Protein AF-A0A1J4J5W5-F1 (afdb_monomer)

Foldseek 3Di:
DPPLVVQLVVQLVVCVVVQVVLQLVLCLLLCLPVVLVVVVVVVVVVVLVVVVPDPDDPVRVVVVVVVVVVVVVVVCVVCVVVVCVSSPDDRPQDDPPALSHRDGSSVVSSVVSVVVVVVVVVVCLLVVLVVPPDPVSVVVSVVVVVVVVVCCVVCPPSNVVVVVCCVVRPVSSVCRPPVNVCVVVVVVVVPPPDPDDDDDDDDDDDDDDDDDDDDDDDDDDDDDDDDD

Solvent-accessible surface area (backbone atoms only — not comparable to full-atom values): 13786 Å² total; per-residue (Å²): 130,76,74,59,61,65,51,29,52,50,48,34,64,66,43,59,87,39,49,68,59,53,50,43,53,45,34,38,50,34,43,73,45,54,68,61,25,49,52,52,49,52,51,52,49,50,51,49,56,55,51,67,77,43,94,61,52,72,69,51,52,53,49,49,55,54,49,49,53,53,48,49,53,52,49,41,73,75,40,47,73,58,53,51,56,75,59,64,66,89,78,73,92,62,59,92,83,46,77,47,39,83,72,54,66,67,59,49,23,52,49,51,42,50,54,49,53,50,51,51,48,53,52,44,51,58,54,48,31,71,69,46,87,45,71,67,36,46,50,53,50,49,51,50,53,47,50,50,47,52,49,40,66,74,61,29,64,62,52,50,54,50,51,52,49,37,63,67,57,46,50,56,29,50,59,34,30,68,72,49,39,49,57,66,55,49,64,69,64,74,74,75,83,84,84,86,88,80,88,84,90,82,82,90,83,85,87,86,82,86,88,85,86,84,88,82,89,83,74,92,81,90,82,88,78,90,82,137

Organism: NCBI:txid1144522

Secondary structure (DSSP, 8-state):
--THHHHHHHHHHHHGGGHHHHHHHHHHHTTSSHHHHHHHHHHHHHHHHHHHHS---HHHHHHHHHHHHHHHHHHHHH-HHHHHHHH--PPPP--TTSTTPPPPHHHHHHHHHHHHHHHHHHHHHHHHHHHS--HHHHHHHHHHHHHHHHHHHHH-HHHHHHHHHIIIIIHHHHHTSHHHHHHHHHHHHTTSSSS--S------------------------------

pLDDT: mean 77.98, std 15.1, range [36.66, 92.31]

Sequence (228 aa):
MSFTKPIVNAIYRALLPHDATVKQVQALFLWNRPLYSCIFFAFVEGLFVLAYFLPFSWSCNLCLIVGSFILSYCLYGAFPMVFDKLLAFEIKEVPPTASNRIRSTPEISAFLTTAISFWTKFVENIFNTATDATLYNAIFSMLSLLAFFIVTFFIGDFWLIWIIFHSIFVVPSILVLPGVQHWLTEQDSGKSETHNEADGDEKSSDGQELPPTESESMMTDSVLEKND

InterPro domains:
  IPR057282 RETREG1-3/ARL6IP-like, N-terminal reticulon-homology domain [PF24456] (17-177)

Mean predicted aligned error: 13.05 Å

Structure (mmCIF, N/CA/C/O backbone):
data_AF-A0A1J4J5W5-F1
#
_entry.id   AF-A0A1J4J5W5-F1
#
loop_
_atom_site.group_PDB
_atom_site.id
_atom_site.type_symbol
_atom_site.label_atom_id
_atom_site.label_alt_id
_atom_site.label_comp_id
_atom_site.label_asym_id
_atom_site.label_entity_id
_atom_site.label_seq_id
_atom_site.pdbx_PDB_ins_code
_atom_site.Cartn_x
_atom_site.Cartn_y
_atom_site.Cartn_z
_atom_site.occupancy
_atom_site.B_iso_or_equiv
_atom_site.auth_seq_id
_atom_site.auth_comp_id
_atom_site.auth_asym_id
_atom_site.auth_atom_id
_atom_site.pdbx_PDB_model_num
ATOM 1 N N . MET A 1 1 ? 9.044 28.719 -2.424 1.00 48.00 1 MET A 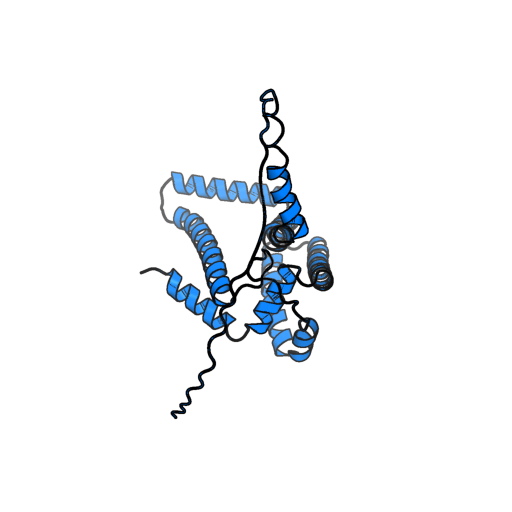N 1
ATOM 2 C CA . MET A 1 1 ? 7.807 28.366 -1.685 1.00 48.00 1 MET A CA 1
ATOM 3 C C . MET A 1 1 ? 7.777 26.858 -1.491 1.00 48.00 1 MET A C 1
ATOM 5 O O . MET A 1 1 ? 8.074 26.148 -2.440 1.00 48.00 1 MET A O 1
ATOM 9 N N . SER A 1 2 ? 7.482 26.360 -0.287 1.00 59.53 2 SER A N 1
ATOM 10 C CA . SER A 1 2 ? 7.394 24.912 -0.035 1.00 59.53 2 SER A CA 1
ATOM 11 C C . SER A 1 2 ? 6.183 24.327 -0.777 1.00 59.53 2 SER A C 1
ATOM 13 O O . SER A 1 2 ? 5.042 24.590 -0.399 1.00 59.53 2 SER A O 1
ATOM 15 N N . PHE A 1 3 ? 6.439 23.533 -1.825 1.00 70.31 3 PHE A N 1
ATOM 16 C CA . PHE A 1 3 ? 5.435 22.763 -2.580 1.00 70.31 3 PHE A CA 1
ATOM 17 C C . PHE A 1 3 ? 4.652 21.765 -1.709 1.00 70.31 3 PHE A C 1
ATOM 19 O O . PHE A 1 3 ? 3.621 21.246 -2.121 1.00 70.31 3 PHE A O 1
ATOM 26 N N . THR A 1 4 ? 5.099 21.522 -0.478 1.00 76.69 4 THR A N 1
ATOM 27 C CA . THR A 1 4 ? 4.513 20.544 0.437 1.00 76.69 4 THR A CA 1
ATOM 28 C C . THR A 1 4 ? 3.150 20.992 0.970 1.00 76.69 4 THR A C 1
ATOM 30 O O . THR A 1 4 ? 2.213 20.204 0.977 1.00 76.69 4 THR A O 1
ATOM 33 N N . LYS A 1 5 ? 2.987 22.267 1.358 1.00 83.12 5 LYS A N 1
ATOM 34 C CA . LYS A 1 5 ? 1.720 22.783 1.919 1.00 83.12 5 LYS A CA 1
ATOM 35 C C . LYS A 1 5 ? 0.492 22.597 1.006 1.00 83.12 5 LYS A C 1
ATOM 37 O O . LYS A 1 5 ? -0.529 22.130 1.510 1.00 83.12 5 LYS A O 1
ATOM 42 N N . PRO A 1 6 ? 0.532 22.939 -0.299 1.00 87.31 6 PRO A N 1
ATOM 43 C CA . PRO A 1 6 ? -0.624 22.733 -1.171 1.00 87.31 6 PRO A CA 1
ATOM 44 C C . PRO A 1 6 ? -0.958 21.249 -1.367 1.00 87.31 6 PRO A C 1
ATOM 46 O O . PRO A 1 6 ? -2.137 20.911 -1.409 1.00 87.31 6 PRO A O 1
ATOM 49 N N . ILE A 1 7 ? 0.046 20.365 -1.410 1.00 85.06 7 ILE A N 1
ATOM 50 C CA . ILE A 1 7 ? -0.156 18.913 -1.540 1.00 85.06 7 ILE A CA 1
ATOM 51 C C . ILE A 1 7 ? -0.822 18.342 -0.282 1.00 85.06 7 ILE A C 1
ATOM 53 O O . ILE A 1 7 ? -1.834 17.654 -0.401 1.00 85.06 7 ILE A O 1
ATOM 57 N N . VAL A 1 8 ? -0.325 18.693 0.915 1.00 86.94 8 VAL A N 1
ATOM 58 C CA . VAL A 1 8 ? -0.947 18.281 2.189 1.00 86.94 8 VAL A CA 1
ATOM 59 C C . VAL A 1 8 ? -2.409 18.716 2.224 1.00 86.94 8 VAL A C 1
ATOM 61 O O . VAL A 1 8 ? -3.288 17.904 2.500 1.00 86.94 8 VAL A O 1
ATOM 64 N N . ASN A 1 9 ? -2.689 19.980 1.892 1.00 88.25 9 ASN A N 1
ATOM 65 C CA . ASN A 1 9 ? -4.053 20.504 1.899 1.00 88.25 9 ASN A CA 1
ATOM 66 C C . ASN A 1 9 ? -4.958 19.818 0.867 1.00 88.25 9 ASN A C 1
ATOM 68 O O . ASN A 1 9 ? -6.141 19.626 1.142 1.00 88.25 9 ASN A O 1
ATOM 72 N N . ALA A 1 10 ? -4.433 19.450 -0.304 1.00 89.75 10 ALA A N 1
ATOM 73 C CA . ALA A 1 10 ? -5.192 18.724 -1.318 1.00 89.75 10 ALA A CA 1
ATOM 74 C C . ALA A 1 10 ? -5.558 17.311 -0.840 1.00 89.75 10 ALA A C 1
ATOM 76 O O . ALA A 1 10 ? -6.725 16.931 -0.906 1.00 89.75 10 ALA A O 1
ATOM 77 N N . ILE A 1 11 ? -4.591 16.571 -0.287 1.00 88.31 11 ILE A N 1
ATOM 78 C CA . ILE A 1 11 ? -4.816 15.226 0.263 1.00 88.31 11 ILE A CA 1
ATOM 79 C C . ILE A 1 11 ? -5.786 15.294 1.441 1.00 88.31 11 ILE A C 1
ATOM 81 O O . ILE A 1 11 ? -6.752 14.542 1.488 1.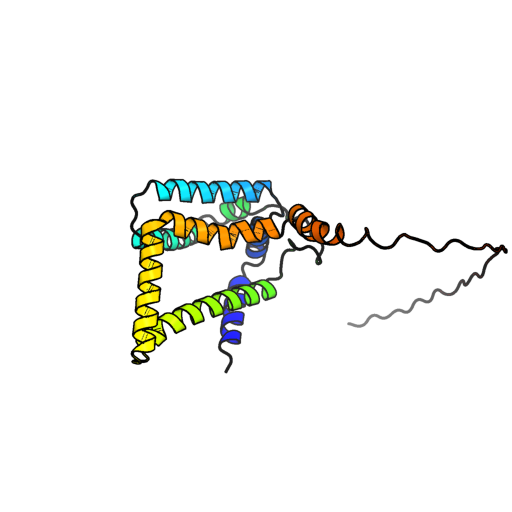00 88.31 11 ILE A O 1
ATOM 85 N N . TYR A 1 12 ? -5.582 16.235 2.363 1.00 91.50 12 TYR A N 1
ATOM 86 C CA . TYR A 1 12 ? -6.479 16.442 3.495 1.00 91.50 12 TYR A CA 1
ATOM 87 C C . TYR A 1 12 ? -7.922 16.703 3.042 1.00 91.50 12 TYR A C 1
ATOM 89 O O . TYR A 1 12 ? -8.843 16.045 3.519 1.00 91.50 12 TYR A O 1
ATOM 97 N N . ARG A 1 13 ? -8.129 17.610 2.077 1.00 92.31 13 ARG A N 1
ATOM 98 C CA . ARG A 1 13 ? -9.463 17.900 1.522 1.00 92.31 13 ARG A CA 1
ATOM 99 C C . ARG A 1 13 ? -10.090 16.700 0.817 1.00 92.31 13 ARG A C 1
ATOM 101 O O . ARG A 1 13 ? -11.307 16.579 0.851 1.00 92.31 13 ARG A O 1
ATOM 108 N N . ALA A 1 14 ? -9.286 15.840 0.196 1.00 88.75 14 ALA A N 1
ATOM 109 C CA . ALA A 1 14 ? -9.769 14.615 -0.433 1.00 88.75 14 ALA A CA 1
ATOM 110 C C . ALA A 1 14 ? -10.152 13.538 0.597 1.00 88.75 14 ALA A C 1
ATOM 112 O O . ALA A 1 14 ? -11.100 12.796 0.372 1.00 88.75 14 ALA A O 1
ATOM 113 N N . LEU A 1 15 ? -9.448 13.461 1.731 1.00 88.06 15 LEU A N 1
ATOM 114 C CA . LEU A 1 15 ? -9.714 12.475 2.784 1.00 88.06 15 LEU A CA 1
ATOM 115 C C . LEU A 1 15 ? -10.851 12.886 3.726 1.00 88.06 15 LEU A C 1
ATOM 117 O O . LEU A 1 15 ? -11.553 12.017 4.232 1.00 88.06 15 LEU A O 1
ATOM 121 N N . LEU A 1 16 ? -11.046 14.187 3.961 1.00 91.94 16 LEU A N 1
ATOM 122 C CA . LEU A 1 16 ? -12.016 14.708 4.930 1.00 91.94 16 LEU A CA 1
ATOM 123 C C . LEU A 1 16 ? -13.458 14.184 4.730 1.00 91.94 16 LEU A C 1
ATOM 125 O O . LEU A 1 16 ? -14.067 13.791 5.724 1.00 91.94 16 LEU A O 1
ATOM 129 N N . PRO A 1 17 ? -14.011 14.101 3.501 1.00 90.12 17 PRO A N 1
ATOM 130 C CA . PRO A 1 17 ? -15.348 13.542 3.271 1.00 90.12 17 PRO A CA 1
ATOM 131 C C . PRO A 1 17 ? -15.454 12.043 3.588 1.00 90.12 17 PRO A C 1
ATOM 133 O O . PRO A 1 17 ? -16.556 11.517 3.707 1.00 90.12 17 PRO A O 1
ATOM 136 N N . HIS A 1 18 ? -14.317 11.356 3.715 1.00 87.56 18 HIS A N 1
ATOM 137 C CA . HIS A 1 18 ? -14.210 9.908 3.868 1.00 87.56 18 HIS A CA 1
ATOM 138 C C . HIS A 1 18 ? -13.565 9.504 5.204 1.00 87.56 18 HIS A C 1
ATOM 140 O O . HIS A 1 18 ? -13.054 8.393 5.323 1.00 87.56 18 HIS A O 1
ATOM 146 N N . ASP A 1 19 ? -13.591 10.370 6.226 1.00 88.19 19 ASP A N 1
ATOM 147 C CA . ASP A 1 19 ? -12.933 10.140 7.525 1.00 88.19 19 ASP A CA 1
ATOM 148 C C . ASP A 1 19 ? -13.324 8.797 8.173 1.00 88.19 19 ASP A C 1
ATOM 150 O O . ASP A 1 19 ? -12.465 8.069 8.674 1.00 88.19 19 ASP A O 1
ATOM 154 N N . ALA A 1 20 ? -14.602 8.413 8.097 1.00 87.38 20 ALA A N 1
ATOM 155 C CA . ALA A 1 20 ? -15.081 7.127 8.607 1.00 87.38 20 ALA A CA 1
ATOM 156 C C . ALA A 1 20 ? -14.429 5.934 7.883 1.00 87.38 20 ALA A C 1
ATOM 158 O O . ALA A 1 20 ? -13.899 5.028 8.530 1.00 87.38 20 ALA A O 1
ATOM 159 N N . THR A 1 21 ? -14.397 5.963 6.549 1.00 85.38 21 THR A N 1
ATOM 160 C CA . THR A 1 21 ? -13.746 4.936 5.724 1.00 85.38 21 THR A CA 1
ATOM 161 C C . THR A 1 21 ? -12.245 4.897 5.987 1.00 85.38 21 THR A C 1
ATOM 163 O O . THR A 1 21 ? -11.668 3.826 6.140 1.00 85.38 21 THR A O 1
ATOM 166 N N . VAL A 1 22 ? -11.600 6.058 6.117 1.00 88.69 22 VAL A N 1
ATOM 167 C CA . VAL A 1 22 ? -10.171 6.166 6.438 1.00 88.69 22 VAL A CA 1
ATOM 168 C C . VAL A 1 22 ? -9.866 5.525 7.794 1.00 88.69 22 VAL A C 1
ATOM 170 O O . VAL A 1 22 ? -8.874 4.808 7.927 1.00 88.69 22 VAL A O 1
ATOM 173 N N . LYS A 1 23 ? -10.718 5.724 8.804 1.00 90.56 23 LYS A N 1
ATOM 174 C CA . LYS A 1 23 ? -10.589 5.063 10.112 1.00 90.56 23 LYS A CA 1
ATOM 175 C C . LYS A 1 23 ? -10.764 3.548 10.018 1.00 90.56 23 LYS A C 1
ATOM 177 O O . LYS A 1 23 ? -9.987 2.821 10.631 1.00 90.56 23 LYS A O 1
ATOM 182 N N . GLN A 1 24 ? -11.727 3.066 9.235 1.00 89.12 24 GLN A N 1
ATOM 183 C CA . GLN A 1 24 ? -11.933 1.630 9.012 1.00 89.12 24 GLN A CA 1
ATOM 184 C C . GLN A 1 24 ? -10.745 0.993 8.283 1.00 89.12 24 GLN A C 1
ATOM 186 O O . GLN A 1 24 ? -10.217 -0.021 8.729 1.00 89.12 24 GLN A O 1
ATOM 191 N N . VAL A 1 25 ? -10.258 1.618 7.211 1.00 88.38 25 VAL A N 1
ATOM 192 C CA . VAL A 1 25 ? -9.087 1.139 6.464 1.00 88.38 25 VAL A CA 1
ATOM 193 C C . VAL A 1 25 ? -7.853 1.098 7.365 1.00 88.38 25 VAL A C 1
ATOM 195 O O . VAL A 1 25 ? -7.158 0.085 7.406 1.00 88.38 25 VAL A O 1
ATOM 198 N N . GLN A 1 26 ? -7.610 2.144 8.160 1.00 91.38 26 GLN A N 1
ATOM 199 C CA . GLN A 1 26 ? -6.550 2.110 9.168 1.00 91.38 26 GLN A CA 1
ATOM 200 C C . GLN A 1 26 ? -6.740 0.967 10.162 1.00 91.38 26 GLN A C 1
ATOM 202 O O . GLN A 1 26 ? -5.779 0.279 10.471 1.00 91.38 26 GLN A O 1
ATOM 207 N N . ALA A 1 27 ? -7.955 0.745 10.659 1.00 90.31 27 ALA A N 1
ATOM 208 C CA . ALA A 1 27 ? -8.225 -0.316 11.621 1.00 90.31 27 ALA A CA 1
ATOM 209 C C . ALA A 1 27 ? -7.977 -1.726 11.045 1.00 90.31 27 ALA A C 1
ATOM 211 O O . ALA A 1 27 ? -7.566 -2.606 11.803 1.00 90.31 27 ALA A O 1
ATOM 212 N N . LEU A 1 28 ? -8.177 -1.926 9.734 1.00 89.69 28 LEU A N 1
ATOM 213 C CA . LEU A 1 28 ? -7.792 -3.153 9.022 1.00 89.69 28 LEU A CA 1
ATOM 214 C C . LEU A 1 28 ? -6.269 -3.307 8.967 1.00 89.69 28 LEU A C 1
ATOM 216 O O . LEU A 1 28 ? -5.735 -4.334 9.372 1.00 89.69 28 LEU A O 1
ATOM 220 N N . PHE A 1 29 ? -5.547 -2.276 8.523 1.00 89.69 29 PHE A N 1
ATOM 221 C CA . PHE A 1 29 ? -4.086 -2.353 8.431 1.00 89.69 29 PHE A CA 1
ATOM 222 C C . PHE A 1 29 ? -3.404 -2.406 9.803 1.00 89.69 29 PHE A C 1
ATOM 224 O O . PHE A 1 29 ? -2.357 -3.021 9.937 1.00 89.69 29 PHE A O 1
ATOM 231 N N . LEU A 1 30 ? -3.975 -1.798 10.839 1.00 91.00 30 LEU A N 1
ATOM 232 C CA . LEU A 1 30 ? -3.428 -1.794 12.201 1.00 91.00 30 LEU A CA 1
ATOM 233 C C . LEU A 1 30 ? -3.880 -3.002 13.033 1.00 91.00 30 LEU A C 1
ATOM 235 O O . LEU A 1 30 ? -3.617 -3.049 14.233 1.00 91.00 30 LEU A O 1
ATOM 239 N N . TRP A 1 31 ? -4.560 -3.975 12.415 1.00 89.19 31 TRP A N 1
ATOM 240 C CA . TRP A 1 31 ? -4.976 -5.221 13.059 1.00 89.19 31 TRP A CA 1
ATOM 241 C C . TRP A 1 31 ? -5.896 -5.049 14.281 1.00 89.19 31 TRP A C 1
ATOM 243 O O . TRP A 1 31 ? -5.985 -5.936 15.131 1.00 89.19 31 TRP A O 1
ATOM 253 N N . ASN A 1 32 ? -6.662 -3.954 14.367 1.00 88.38 32 ASN A N 1
ATOM 254 C CA . ASN A 1 32 ? -7.589 -3.722 15.490 1.00 88.38 32 ASN A CA 1
ATOM 255 C C . ASN A 1 32 ? -8.689 -4.793 15.574 1.00 88.38 32 ASN A C 1
ATOM 257 O O . ASN A 1 32 ? -9.228 -5.077 16.648 1.00 88.38 32 ASN A O 1
ATOM 261 N N . ARG A 1 33 ? -9.015 -5.412 14.436 1.00 87.56 33 ARG A N 1
ATOM 262 C CA . ARG A 1 33 ? -9.838 -6.618 14.352 1.00 87.56 33 ARG A CA 1
ATOM 263 C C . ARG A 1 33 ? -9.077 -7.670 13.533 1.00 87.56 33 ARG A C 1
ATOM 265 O O . ARG A 1 33 ? -9.182 -7.669 12.303 1.00 87.56 33 ARG A O 1
ATOM 272 N N . PRO A 1 34 ? -8.322 -8.576 14.182 1.00 86.12 34 PRO A N 1
ATOM 273 C CA . PRO A 1 34 ? -7.399 -9.465 13.481 1.00 86.12 34 PRO A CA 1
ATOM 274 C C . PRO A 1 34 ? -8.111 -10.396 12.499 1.00 86.12 34 PRO A C 1
ATOM 276 O O . PRO A 1 34 ? -7.596 -10.632 11.419 1.00 86.12 34 PRO A O 1
ATOM 279 N N . LEU A 1 35 ? -9.333 -10.846 12.809 1.00 88.19 35 LEU A N 1
ATOM 280 C CA . LEU A 1 35 ? -10.108 -11.701 11.906 1.00 88.19 35 LEU A CA 1
ATOM 281 C C . LEU A 1 35 ? -10.431 -11.013 10.568 1.00 88.19 35 LEU A C 1
ATOM 283 O O . LEU A 1 35 ? -10.194 -11.592 9.514 1.00 88.19 35 LEU A O 1
ATOM 287 N N . TYR A 1 36 ? -10.938 -9.777 10.601 1.00 88.50 36 TYR A N 1
ATOM 288 C CA . TYR A 1 36 ? -11.259 -9.024 9.381 1.00 88.50 36 TYR A CA 1
ATOM 289 C C . TYR A 1 36 ? -9.997 -8.669 8.595 1.00 88.50 36 TYR A C 1
ATOM 291 O O . TYR A 1 36 ? -9.990 -8.752 7.372 1.00 88.50 36 TYR A O 1
ATOM 299 N N . SER A 1 37 ? -8.919 -8.344 9.309 1.00 89.19 37 SER A N 1
ATOM 300 C CA . SER A 1 37 ? -7.608 -8.071 8.714 1.00 89.19 37 SER A CA 1
ATOM 301 C C . SER A 1 37 ? -7.070 -9.322 8.008 1.00 89.19 37 SER A C 1
ATOM 303 O O . SER A 1 37 ? -6.701 -9.248 6.842 1.00 89.19 37 SER A O 1
ATOM 305 N N . CYS A 1 38 ? -7.136 -10.496 8.652 1.00 89.75 38 CYS A N 1
ATOM 306 C CA . CYS A 1 38 ? -6.795 -11.786 8.049 1.00 89.75 38 CYS A CA 1
ATOM 307 C C . CYS A 1 38 ? -7.624 -12.082 6.799 1.00 89.75 38 CYS A C 1
ATOM 309 O O . CYS A 1 38 ? -7.057 -12.484 5.792 1.00 89.75 38 CYS A O 1
ATOM 311 N N . ILE A 1 39 ? -8.949 -11.899 6.847 1.00 89.62 39 ILE A N 1
ATOM 312 C CA . ILE A 1 39 ? -9.826 -12.145 5.690 1.00 89.62 39 ILE A CA 1
ATOM 313 C C . ILE A 1 39 ? -9.455 -11.210 4.534 1.00 89.62 39 ILE A C 1
ATOM 315 O O . ILE A 1 39 ? -9.343 -11.658 3.395 1.00 89.62 39 ILE A O 1
ATOM 319 N N . PHE A 1 40 ? -9.226 -9.929 4.827 1.00 88.88 40 PHE A N 1
ATOM 320 C CA . PHE A 1 40 ? -8.805 -8.945 3.837 1.00 88.88 40 PHE A CA 1
ATOM 321 C C . PHE A 1 40 ? -7.457 -9.316 3.205 1.00 88.88 40 PHE A C 1
ATOM 323 O O . PHE A 1 40 ? -7.357 -9.379 1.982 1.00 88.88 40 PHE A O 1
ATOM 330 N N . PHE A 1 41 ? -6.442 -9.633 4.012 1.00 89.38 41 PHE A N 1
ATOM 331 C CA . PHE A 1 41 ? -5.140 -10.054 3.496 1.00 89.38 41 PHE A CA 1
ATOM 332 C C . PHE A 1 41 ? -5.223 -11.378 2.736 1.00 89.38 41 PHE A C 1
ATOM 334 O O . PHE A 1 41 ? -4.642 -11.477 1.668 1.00 89.38 41 PHE A O 1
ATOM 341 N N . ALA A 1 42 ? -6.002 -12.358 3.198 1.00 91.19 42 ALA A N 1
ATOM 342 C CA . ALA A 1 42 ? -6.209 -13.613 2.474 1.00 91.19 42 ALA A CA 1
ATOM 343 C C . ALA A 1 42 ? -6.868 -13.389 1.105 1.00 91.19 42 ALA A C 1
ATOM 345 O O . ALA A 1 42 ? -6.505 -14.043 0.130 1.00 91.19 42 ALA A O 1
ATOM 346 N N . PHE A 1 43 ? -7.809 -12.445 1.012 1.00 90.38 43 PHE A N 1
ATOM 347 C CA . PHE A 1 43 ? -8.390 -12.041 -0.264 1.00 90.38 43 PHE A CA 1
ATOM 348 C C . PHE A 1 43 ? -7.339 -11.405 -1.185 1.00 90.38 43 PHE A C 1
ATOM 350 O O . PHE A 1 43 ? -7.235 -11.798 -2.345 1.00 90.38 43 PHE A O 1
ATOM 357 N N . VAL A 1 44 ? -6.528 -10.473 -0.671 1.00 89.50 44 VAL A N 1
ATOM 358 C CA . VAL A 1 44 ? -5.453 -9.830 -1.443 1.00 89.50 44 VAL A CA 1
ATOM 359 C C . VAL A 1 44 ? -4.383 -10.839 -1.881 1.00 89.50 44 VAL A C 1
ATOM 361 O O . VAL A 1 44 ? -3.993 -10.837 -3.046 1.00 89.50 44 VAL A O 1
ATOM 364 N N . GLU A 1 45 ? -3.971 -11.761 -1.010 1.00 91.12 45 GLU A N 1
ATOM 365 C CA . GLU A 1 45 ? -3.075 -12.867 -1.367 1.00 91.12 45 GLU A CA 1
ATOM 366 C C . GLU A 1 45 ? -3.697 -13.769 -2.434 1.00 91.12 45 GLU A C 1
ATOM 368 O O . GLU A 1 45 ? -3.019 -14.164 -3.376 1.00 91.12 45 GLU A O 1
ATOM 373 N N . GLY A 1 46 ? -5.001 -14.047 -2.354 1.00 91.00 46 GLY A N 1
ATOM 374 C CA . GLY A 1 46 ? -5.723 -14.771 -3.400 1.00 91.00 46 GLY A CA 1
ATOM 375 C C . GLY A 1 46 ? -5.633 -14.079 -4.765 1.00 91.00 46 GLY A C 1
ATOM 376 O O . GLY A 1 46 ? -5.458 -14.751 -5.783 1.00 91.00 46 GLY A O 1
ATOM 377 N N . LEU A 1 47 ? -5.681 -12.742 -4.796 1.00 87.25 47 LEU A N 1
ATOM 378 C CA . LEU A 1 47 ? -5.463 -11.966 -6.020 1.00 87.25 47 LEU A CA 1
ATOM 379 C C . LEU A 1 47 ? -4.016 -12.066 -6.515 1.00 87.25 47 LEU A C 1
ATOM 381 O O . LEU A 1 47 ? -3.812 -12.195 -7.721 1.00 87.25 47 LEU A O 1
ATOM 385 N N . PHE A 1 48 ? -3.024 -12.058 -5.620 1.00 87.31 48 PHE A N 1
ATOM 386 C CA . PHE A 1 48 ? -1.629 -12.300 -5.998 1.00 87.31 48 PHE A CA 1
ATOM 387 C C . PHE A 1 48 ? -1.432 -13.706 -6.564 1.00 87.31 48 PHE A C 1
ATOM 389 O O . PHE A 1 48 ? -0.834 -13.850 -7.624 1.00 87.31 48 PHE A O 1
ATOM 396 N N . VAL A 1 49 ? -1.986 -14.739 -5.931 1.00 89.31 49 VAL A N 1
ATOM 397 C CA . VAL A 1 49 ? -1.929 -16.116 -6.440 1.00 89.31 49 VAL A CA 1
ATOM 398 C C . VAL A 1 49 ? -2.559 -16.204 -7.830 1.00 89.31 49 VAL A C 1
ATOM 400 O O . VAL A 1 49 ? -1.976 -16.801 -8.731 1.00 89.31 49 VAL A O 1
ATOM 403 N N . LEU A 1 50 ? -3.714 -15.569 -8.045 1.00 86.25 50 LEU A N 1
ATOM 404 C CA . LEU A 1 50 ? -4.339 -15.515 -9.365 1.00 86.25 50 LEU A CA 1
ATOM 405 C C . LEU A 1 50 ? -3.448 -14.791 -10.387 1.00 86.25 50 LEU A C 1
ATOM 407 O O . LEU A 1 50 ? -3.266 -15.287 -11.497 1.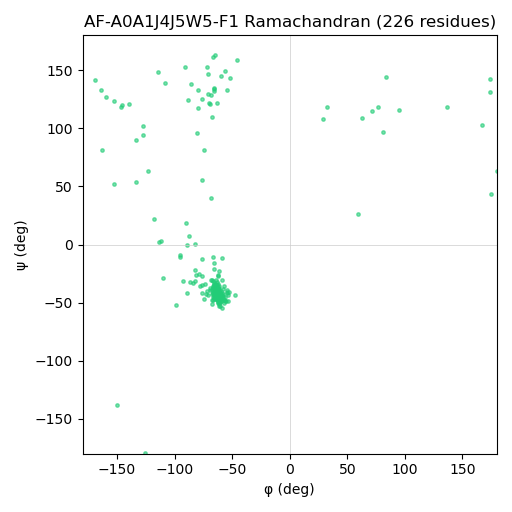00 86.25 50 LEU A O 1
ATOM 411 N N . ALA A 1 51 ? -2.872 -13.647 -10.011 1.00 85.12 51 ALA A N 1
ATOM 412 C CA . ALA A 1 51 ? -1.966 -12.879 -10.860 1.00 85.12 51 ALA A CA 1
ATOM 413 C C . ALA A 1 51 ? -0.678 -13.647 -11.194 1.00 85.12 51 ALA A C 1
ATOM 415 O O . ALA A 1 51 ? -0.189 -13.532 -12.312 1.00 85.12 51 ALA A O 1
ATOM 416 N N . TYR A 1 52 ? -0.161 -14.467 -10.275 1.00 86.19 52 TYR A N 1
ATOM 417 C CA . TYR A 1 52 ? 1.023 -15.302 -10.488 1.00 86.19 52 TYR A CA 1
ATOM 418 C C . TYR A 1 52 ? 0.835 -16.315 -11.620 1.00 86.19 52 TYR A C 1
ATOM 420 O O . TYR A 1 52 ? 1.740 -16.534 -12.422 1.00 86.19 52 TYR A O 1
ATOM 428 N N . PHE A 1 53 ? -0.347 -16.931 -11.702 1.00 87.56 53 PHE A N 1
ATOM 429 C CA . PHE A 1 53 ? -0.656 -17.899 -12.757 1.00 87.56 53 PHE A CA 1
ATOM 430 C C . PHE A 1 53 ? -0.951 -17.250 -14.111 1.00 87.56 53 PHE A C 1
ATOM 432 O O . PHE A 1 53 ? -0.999 -17.943 -15.129 1.00 87.56 53 PHE A O 1
ATOM 439 N N . LEU A 1 54 ? -1.153 -15.934 -14.142 1.00 84.62 54 LEU A N 1
ATOM 440 C CA . LEU A 1 54 ? -1.377 -15.198 -15.372 1.00 84.62 54 LEU A CA 1
ATOM 441 C C . LEU A 1 54 ? -0.013 -14.763 -15.930 1.00 84.62 54 LEU A C 1
ATOM 443 O O . LEU A 1 54 ? 0.743 -14.091 -15.232 1.00 84.62 54 LEU A O 1
ATOM 447 N N . PRO A 1 55 ? 0.333 -15.108 -17.186 1.00 81.75 55 PRO A N 1
ATOM 448 C CA . PRO A 1 55 ? 1.598 -14.715 -17.808 1.00 81.75 55 PRO A CA 1
ATOM 449 C C . PRO A 1 55 ? 1.554 -13.239 -18.235 1.00 81.75 55 PRO A C 1
ATOM 451 O O . PRO A 1 55 ? 1.708 -12.896 -19.408 1.00 81.75 55 PRO A O 1
ATOM 454 N N . PHE A 1 56 ? 1.260 -12.350 -17.291 1.00 79.44 56 PHE A N 1
ATOM 455 C CA . PHE A 1 56 ? 1.149 -10.925 -17.531 1.00 79.44 56 PHE A CA 1
ATOM 456 C C . PHE A 1 56 ? 2.523 -10.279 -17.591 1.00 79.44 56 PHE A C 1
ATOM 458 O O . PHE A 1 56 ? 3.366 -10.468 -16.718 1.00 79.44 56 PHE A O 1
ATOM 465 N N . SER A 1 57 ? 2.716 -9.454 -18.617 1.00 79.75 57 SER A N 1
ATOM 466 C CA . SER A 1 57 ? 3.839 -8.529 -18.657 1.00 79.75 57 SER A CA 1
ATOM 467 C C . SER A 1 57 ? 3.691 -7.462 -17.570 1.00 79.75 57 SER A C 1
ATOM 469 O O . SER A 1 57 ? 2.590 -7.188 -17.079 1.00 79.75 57 SER A O 1
ATOM 471 N N . TRP A 1 58 ? 4.792 -6.795 -17.235 1.00 72.12 58 TRP A N 1
ATOM 472 C CA . TRP A 1 58 ? 4.802 -5.659 -16.313 1.00 72.12 58 TRP A CA 1
ATOM 473 C C . TRP A 1 58 ? 3.716 -4.608 -16.622 1.00 72.12 58 TRP A C 1
ATOM 475 O O . TRP A 1 58 ? 2.993 -4.162 -15.730 1.00 72.12 58 TRP A O 1
ATOM 485 N N . SER A 1 59 ? 3.524 -4.272 -17.902 1.00 77.06 59 SER A N 1
ATOM 486 C CA . SER A 1 59 ? 2.497 -3.320 -18.346 1.00 77.06 59 SER A CA 1
ATOM 487 C C . SER A 1 59 ? 1.073 -3.816 -18.079 1.00 77.06 59 SER A C 1
ATOM 489 O O . SER A 1 59 ? 0.206 -3.025 -17.707 1.00 77.06 59 SER A O 1
ATOM 491 N N . CYS A 1 60 ? 0.828 -5.120 -18.236 1.00 79.69 60 CYS A N 1
ATOM 492 C CA . CYS A 1 60 ? -0.460 -5.729 -17.916 1.00 79.69 60 CYS A CA 1
ATOM 493 C C . CYS A 1 60 ? -0.735 -5.687 -16.408 1.00 79.69 60 CYS A C 1
ATOM 495 O O . CYS A 1 60 ? -1.844 -5.331 -16.020 1.00 79.69 60 CYS A O 1
ATOM 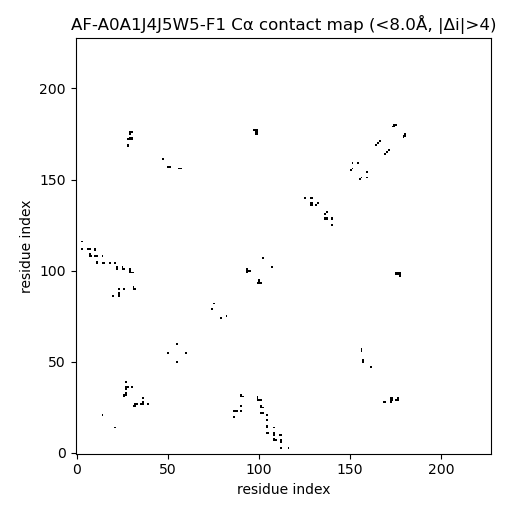497 N N . ASN A 1 61 ? 0.268 -5.959 -15.565 1.00 76.62 61 ASN A N 1
ATOM 498 C CA . ASN A 1 61 ? 0.133 -5.848 -14.108 1.00 76.62 61 ASN A CA 1
ATOM 499 C C . ASN A 1 61 ? -0.194 -4.411 -13.673 1.00 76.62 61 ASN A C 1
ATOM 501 O O . ASN A 1 61 ? -1.111 -4.200 -12.880 1.00 76.62 61 ASN A O 1
ATOM 505 N N . LEU A 1 62 ? 0.481 -3.408 -14.246 1.00 78.00 62 LEU A N 1
ATOM 506 C CA . LEU A 1 62 ? 0.181 -1.997 -13.980 1.00 78.00 62 LEU A CA 1
ATOM 507 C C . LEU A 1 62 ? -1.251 -1.628 -14.406 1.00 78.00 62 LEU A C 1
ATOM 509 O O . LEU A 1 62 ? -1.981 -0.983 -13.654 1.00 78.00 62 LEU A O 1
ATOM 513 N N . CYS A 1 63 ? -1.669 -2.065 -15.597 1.00 82.00 63 CYS A N 1
ATOM 514 C CA . CYS A 1 63 ? -3.023 -1.841 -16.099 1.00 82.00 63 CYS A CA 1
ATOM 515 C C . CYS A 1 63 ? -4.078 -2.515 -15.210 1.00 82.00 63 CYS A C 1
ATOM 517 O O . CYS A 1 63 ? -5.110 -1.910 -14.936 1.00 82.00 63 CYS A O 1
ATOM 519 N N . LEU A 1 64 ? -3.802 -3.719 -14.702 1.00 80.88 64 LEU A N 1
ATOM 520 C CA . LEU A 1 64 ? -4.683 -4.436 -13.783 1.00 80.88 64 LEU A CA 1
ATOM 521 C C . LEU A 1 64 ? -4.818 -3.694 -12.450 1.00 80.88 64 LEU A C 1
ATOM 523 O O . LEU A 1 64 ? -5.932 -3.552 -11.959 1.00 80.88 64 LEU A O 1
ATOM 527 N N . ILE A 1 65 ? -3.723 -3.158 -11.902 1.00 79.94 65 ILE A N 1
ATOM 528 C CA . ILE A 1 65 ? -3.752 -2.347 -10.674 1.00 79.94 65 ILE A CA 1
ATOM 529 C C . ILE A 1 65 ? -4.592 -1.080 -10.882 1.00 79.94 65 ILE A C 1
ATOM 531 O O . ILE A 1 65 ? -5.495 -0.796 -10.103 1.00 79.94 65 ILE A O 1
ATOM 535 N N . VAL A 1 66 ? -4.343 -0.319 -11.949 1.00 82.50 66 VAL A N 1
ATOM 536 C CA . VAL A 1 66 ? -5.116 0.904 -12.230 1.00 82.50 66 VAL A CA 1
ATOM 537 C C . VAL A 1 66 ? -6.584 0.570 -12.511 1.00 82.50 66 VAL A C 1
ATOM 539 O O . VAL A 1 66 ? -7.489 1.213 -11.979 1.00 82.50 66 VAL A O 1
ATOM 542 N N . GLY A 1 67 ? -6.826 -0.466 -13.312 1.00 82.81 67 GLY A N 1
ATOM 543 C CA . GLY A 1 67 ? -8.156 -0.951 -13.652 1.00 82.81 67 GLY A CA 1
ATOM 544 C C . GLY A 1 67 ? -8.931 -1.441 -12.433 1.00 82.81 67 GLY A C 1
ATOM 545 O O . GLY A 1 67 ? -10.124 -1.166 -12.336 1.00 82.81 67 GLY A O 1
ATOM 546 N N . SER A 1 68 ? -8.275 -2.090 -11.468 1.00 81.50 68 SER A N 1
ATOM 547 C CA . SER A 1 68 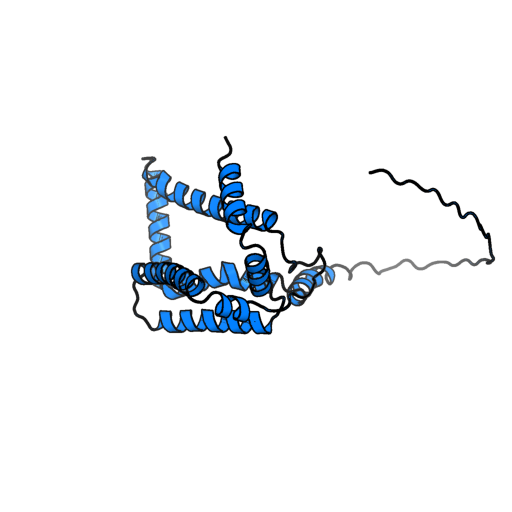? -8.918 -2.541 -10.231 1.00 81.50 68 SER A CA 1
ATOM 548 C C . SER A 1 68 ? -9.307 -1.370 -9.330 1.00 81.50 68 SER A C 1
ATOM 550 O O . SER A 1 68 ? -10.400 -1.401 -8.766 1.00 81.50 68 SER A O 1
ATOM 552 N N . PHE A 1 69 ? -8.503 -0.302 -9.253 1.00 83.19 69 PHE A N 1
ATOM 553 C CA . PHE A 1 69 ? -8.889 0.927 -8.548 1.00 83.19 69 PHE A CA 1
ATOM 554 C C . PHE A 1 69 ? -10.099 1.604 -9.193 1.00 83.19 69 PHE A C 1
ATOM 556 O O . PHE A 1 69 ? -11.047 1.959 -8.491 1.00 83.19 69 PHE A O 1
ATOM 563 N N . ILE A 1 70 ? -10.100 1.742 -10.523 1.00 85.00 70 ILE A N 1
ATOM 564 C CA . ILE A 1 70 ? -11.229 2.328 -11.261 1.00 85.00 70 ILE A CA 1
ATOM 565 C C . ILE A 1 70 ? -12.482 1.471 -11.073 1.00 85.00 70 ILE A C 1
ATOM 567 O O . ILE A 1 70 ? -13.540 1.993 -10.731 1.00 85.00 70 ILE A O 1
ATOM 571 N N . LEU A 1 71 ? -12.364 0.152 -11.240 1.00 86.31 71 LEU A N 1
ATOM 572 C CA . LEU A 1 71 ? -13.478 -0.771 -11.062 1.00 86.31 71 LEU A CA 1
ATOM 573 C C . LEU A 1 71 ? -14.010 -0.729 -9.627 1.00 86.31 71 LEU A C 1
ATOM 575 O O . LEU A 1 71 ? -15.220 -0.685 -9.442 1.00 86.31 71 LEU A O 1
ATOM 579 N N . SER A 1 72 ? -13.133 -0.682 -8.623 1.00 83.88 72 SER A N 1
ATOM 580 C CA . SER A 1 72 ? -13.525 -0.555 -7.213 1.00 83.88 72 SER A CA 1
ATOM 581 C C . SER A 1 72 ? -14.268 0.753 -6.956 1.00 83.88 72 SER A C 1
ATOM 583 O O . SER A 1 72 ? -15.294 0.746 -6.283 1.00 83.88 72 SER A O 1
ATOM 585 N N . TYR A 1 73 ? -13.804 1.863 -7.537 1.00 83.88 73 TYR A N 1
ATOM 586 C CA . TYR A 1 73 ? -14.487 3.153 -7.454 1.00 83.88 73 TYR A CA 1
ATOM 587 C C . TYR A 1 73 ? -15.879 3.105 -8.099 1.00 83.88 73 TYR A C 1
ATOM 589 O O . TYR A 1 73 ? -16.862 3.533 -7.494 1.00 83.88 73 TYR A O 1
ATOM 597 N N . CYS A 1 74 ? -15.989 2.526 -9.298 1.00 87.06 74 CYS A N 1
ATOM 598 C CA . CYS A 1 74 ? -17.268 2.350 -9.983 1.00 87.06 74 CYS A CA 1
ATOM 599 C C . CYS A 1 74 ? -18.219 1.429 -9.206 1.00 87.06 74 CYS A C 1
ATOM 601 O O . CYS A 1 74 ? -19.398 1.748 -9.063 1.00 87.06 74 CYS A O 1
ATOM 603 N N . LEU A 1 75 ? -17.718 0.308 -8.678 1.00 85.19 75 LEU A N 1
ATOM 604 C CA . LEU A 1 75 ? -18.498 -0.632 -7.873 1.00 85.19 75 LEU A CA 1
ATOM 605 C C . LEU A 1 75 ? -18.982 0.013 -6.574 1.00 85.19 75 LEU A C 1
ATOM 607 O O . LEU A 1 75 ? -20.146 -0.157 -6.218 1.00 85.19 75 LEU A O 1
ATOM 611 N N . TYR A 1 76 ? -18.125 0.782 -5.902 1.00 83.81 76 TYR A N 1
ATOM 612 C CA . TYR A 1 76 ? -18.499 1.535 -4.710 1.00 83.81 76 TYR A CA 1
ATOM 613 C C . TYR A 1 76 ? -19.598 2.557 -5.017 1.00 83.81 76 TYR A C 1
ATOM 615 O O . TYR A 1 76 ? -20.594 2.618 -4.303 1.00 83.81 76 TYR A O 1
ATOM 623 N N . GLY A 1 77 ? -19.469 3.308 -6.117 1.00 84.06 77 GLY A N 1
ATOM 624 C CA . GLY A 1 77 ? -20.495 4.258 -6.553 1.00 84.06 77 GLY A CA 1
ATOM 625 C C . GLY A 1 77 ? -21.830 3.596 -6.913 1.00 84.06 77 GLY A C 1
ATOM 626 O O . GLY A 1 77 ? -22.886 4.166 -6.649 1.00 84.06 77 GLY A O 1
ATOM 627 N N . ALA A 1 78 ? -21.796 2.387 -7.479 1.00 91.56 78 ALA A N 1
ATOM 628 C CA . ALA A 1 78 ? -22.995 1.636 -7.844 1.00 91.56 78 ALA A CA 1
ATOM 629 C C . ALA A 1 78 ? -23.680 0.962 -6.640 1.00 91.56 78 ALA A C 1
ATOM 631 O O . ALA A 1 78 ? -24.907 0.886 -6.598 1.00 91.56 78 ALA A O 1
ATOM 632 N N . PHE A 1 79 ? -22.908 0.478 -5.660 1.00 90.56 79 PHE A N 1
ATOM 633 C CA . PHE A 1 79 ? -23.416 -0.328 -4.543 1.00 90.56 79 PHE A CA 1
ATOM 634 C C . PHE A 1 79 ? -22.892 0.124 -3.167 1.00 90.56 79 PHE A C 1
ATOM 636 O O . PHE A 1 79 ? -22.398 -0.712 -2.403 1.00 90.56 79 PHE A O 1
ATOM 643 N N . PRO A 1 80 ? -23.035 1.406 -2.785 1.00 85.62 80 PRO A N 1
ATOM 644 C CA . PRO A 1 80 ? -22.403 1.946 -1.578 1.00 85.62 80 PRO A CA 1
ATOM 645 C C . PRO A 1 80 ? -22.817 1.186 -0.311 1.00 85.62 80 PRO A C 1
ATOM 647 O O . PRO A 1 80 ? -21.965 0.778 0.468 1.00 85.62 80 PRO A O 1
ATOM 650 N N . MET A 1 81 ? -24.104 0.841 -0.171 1.00 86.31 81 MET A N 1
ATOM 651 C CA . MET A 1 81 ? -24.617 0.106 0.996 1.00 86.31 81 MET A CA 1
ATOM 652 C C . MET A 1 81 ? -23.956 -1.262 1.223 1.00 86.31 81 MET A C 1
ATOM 654 O O . MET A 1 81 ? -23.905 -1.733 2.358 1.00 86.31 81 MET A O 1
ATOM 658 N N . VAL A 1 82 ? -23.505 -1.937 0.161 1.00 85.06 82 VAL A N 1
ATOM 659 C CA . VAL A 1 82 ? -22.848 -3.247 0.280 1.00 85.06 82 VAL A CA 1
ATOM 660 C C . VAL A 1 82 ? -21.440 -3.065 0.831 1.00 85.06 82 VAL A C 1
ATOM 662 O O . VAL A 1 82 ? -21.060 -3.758 1.773 1.00 85.06 82 VAL A O 1
ATOM 665 N N . PHE A 1 83 ? -20.693 -2.106 0.284 1.00 79.62 83 PHE A N 1
ATOM 666 C CA . PHE A 1 83 ? -19.343 -1.789 0.744 1.00 79.62 83 PHE A CA 1
ATOM 667 C C . PHE A 1 83 ? -19.347 -1.210 2.156 1.00 79.62 83 PHE A C 1
ATOM 669 O O . PHE A 1 83 ? -18.559 -1.653 2.986 1.00 79.62 83 PHE A O 1
ATOM 676 N N . ASP A 1 84 ? -20.289 -0.320 2.462 1.00 80.81 84 ASP A N 1
ATOM 677 C CA . ASP A 1 84 ? -20.460 0.229 3.804 1.00 80.81 84 ASP A CA 1
ATOM 678 C C . ASP A 1 84 ? -20.730 -0.882 4.816 1.00 80.81 84 ASP A C 1
ATOM 680 O O . ASP A 1 84 ? -20.133 -0.886 5.882 1.00 80.81 84 ASP A O 1
ATOM 684 N N . LYS A 1 85 ? -21.560 -1.879 4.480 1.00 83.12 85 LYS A N 1
ATOM 685 C CA . LYS A 1 85 ? -21.796 -3.040 5.355 1.00 83.12 85 LYS A CA 1
ATOM 686 C C . LYS A 1 85 ? -20.585 -3.959 5.482 1.00 83.12 85 LYS A C 1
ATOM 688 O O . LYS A 1 85 ? -20.340 -4.466 6.571 1.00 83.12 85 LYS A O 1
ATOM 693 N N . LEU A 1 86 ? -19.846 -4.189 4.397 1.00 79.06 86 LEU A N 1
ATOM 694 C CA . LEU A 1 86 ? -18.628 -5.007 4.416 1.00 79.06 86 LEU A CA 1
ATOM 695 C C . LEU A 1 86 ? -17.524 -4.369 5.270 1.00 79.06 86 LEU A C 1
ATOM 697 O O . LEU A 1 86 ? -16.762 -5.083 5.917 1.00 79.06 86 LEU A O 1
ATOM 701 N N . LEU A 1 87 ? -17.453 -3.038 5.281 1.00 76.38 87 LEU A N 1
ATOM 702 C CA . LEU A 1 87 ? -16.469 -2.267 6.041 1.00 76.38 87 LEU A CA 1
ATOM 703 C C . LEU A 1 87 ? -16.989 -1.806 7.413 1.00 76.38 87 LEU A C 1
ATOM 705 O O . LEU A 1 87 ? -16.199 -1.367 8.249 1.00 76.38 87 LEU A O 1
ATOM 709 N N . ALA A 1 88 ? -18.289 -1.940 7.685 1.00 80.00 88 ALA A N 1
ATOM 710 C CA . ALA A 1 88 ? -18.905 -1.623 8.969 1.00 80.00 88 ALA A CA 1
ATOM 711 C C . ALA A 1 88 ? -18.574 -2.693 10.011 1.00 80.00 88 ALA A C 1
ATOM 713 O O . ALA A 1 88 ? -19.374 -3.571 10.331 1.00 80.00 88 ALA A O 1
ATOM 714 N N . PHE A 1 89 ? -17.388 -2.581 10.591 1.00 83.69 89 PHE A N 1
ATOM 715 C CA . PHE A 1 89 ? -17.047 -3.263 11.826 1.00 83.69 89 PHE A CA 1
ATOM 716 C C . PHE A 1 89 ? -16.811 -2.243 12.937 1.00 83.69 89 PHE A C 1
ATOM 718 O O . PHE A 1 89 ? -16.345 -1.124 12.722 1.00 83.69 89 PHE A O 1
ATOM 725 N N . GLU A 1 90 ? -17.139 -2.650 14.157 1.00 83.94 90 GLU A N 1
ATOM 726 C CA . GLU A 1 90 ? -16.936 -1.820 15.333 1.00 83.94 90 GLU A CA 1
ATOM 727 C C . GLU A 1 90 ? -15.436 -1.702 15.631 1.00 83.94 90 GLU A C 1
ATOM 729 O O . GLU A 1 90 ? -14.731 -2.693 15.864 1.00 83.94 90 GLU A O 1
ATOM 734 N N . ILE A 1 91 ? -14.947 -0.470 15.642 1.00 84.44 91 ILE A N 1
ATOM 735 C CA . ILE A 1 91 ? -13.576 -0.143 16.002 1.00 84.44 91 ILE A CA 1
ATOM 736 C C . ILE A 1 91 ? -13.487 -0.138 17.529 1.00 84.44 91 ILE A C 1
ATOM 738 O O . ILE A 1 91 ? -14.141 0.671 18.179 1.00 84.44 91 ILE A O 1
ATOM 742 N N . LYS A 1 92 ? -12.680 -1.035 18.108 1.00 81.56 92 LYS A N 1
ATOM 743 C CA . LYS A 1 92 ? -12.387 -0.973 19.545 1.00 81.56 92 LYS A CA 1
ATOM 744 C C . LYS A 1 92 ? -11.600 0.301 19.831 1.00 81.56 92 LYS A C 1
ATOM 746 O O . LYS A 1 92 ? -10.639 0.584 19.117 1.00 81.56 92 LYS A O 1
ATOM 751 N N . GLU A 1 93 ? -11.990 1.039 20.863 1.00 80.00 93 GLU A N 1
ATOM 752 C CA . GLU A 1 93 ? -11.198 2.172 21.328 1.00 80.00 93 GLU A CA 1
ATOM 753 C C . GLU A 1 93 ? -9.842 1.665 21.823 1.00 80.00 93 GLU A C 1
ATOM 755 O O . GLU A 1 93 ? -9.752 0.784 22.679 1.00 80.00 93 GLU A O 1
ATOM 760 N N . VAL A 1 94 ? -8.781 2.191 21.217 1.00 84.31 94 VAL A N 1
ATOM 761 C CA . VAL A 1 94 ? -7.397 1.877 21.563 1.00 84.31 94 VAL A CA 1
ATOM 762 C C . VAL A 1 94 ? -6.805 3.110 22.250 1.00 84.31 94 VAL A C 1
ATOM 764 O O . VAL A 1 94 ? -7.064 4.224 21.783 1.00 84.31 94 VAL A O 1
ATOM 767 N N . PRO A 1 95 ? -6.006 2.954 23.324 1.00 85.56 95 PRO A N 1
ATOM 768 C CA . PRO A 1 95 ? -5.355 4.080 23.981 1.00 85.56 95 PRO A CA 1
ATOM 769 C C . PRO A 1 95 ? -4.573 4.962 22.992 1.00 85.56 95 PRO A C 1
ATOM 771 O O . PRO A 1 95 ? -3.920 4.438 22.084 1.00 85.56 95 PRO A O 1
ATOM 774 N N . PRO A 1 96 ? -4.557 6.294 23.181 1.00 84.12 96 PRO A N 1
ATOM 775 C CA . PRO A 1 96 ? -3.859 7.221 22.286 1.00 84.12 96 PRO A CA 1
ATOM 776 C C . PRO A 1 96 ? -2.331 7.059 22.304 1.00 84.12 96 PRO A C 1
ATOM 778 O O . PRO A 1 96 ? -1.647 7.635 21.464 1.00 84.12 96 PRO A O 1
ATOM 781 N N . THR A 1 97 ? -1.784 6.286 23.241 1.00 85.50 97 THR A N 1
ATOM 782 C CA . THR A 1 97 ? -0.357 5.952 23.336 1.00 85.50 97 THR A CA 1
ATOM 783 C C . THR A 1 97 ? -0.001 4.624 22.669 1.00 85.50 97 THR A C 1
ATOM 785 O O . THR A 1 97 ? 1.181 4.326 22.517 1.00 85.50 97 THR A O 1
ATOM 788 N N . ALA A 1 98 ? -0.985 3.825 22.249 1.00 85.25 98 ALA A N 1
ATOM 789 C CA . ALA A 1 98 ? -0.721 2.540 21.619 1.00 85.25 98 ALA A CA 1
ATOM 790 C C . ALA A 1 98 ? -0.129 2.714 20.213 1.00 85.25 98 ALA A C 1
ATOM 792 O O . ALA A 1 98 ? -0.491 3.617 19.454 1.00 85.25 98 ALA A O 1
ATOM 793 N N . SER A 1 99 ? 0.747 1.797 19.824 1.00 84.25 99 SER A N 1
ATOM 794 C CA . SER A 1 99 ? 1.396 1.790 18.511 1.00 84.25 99 SER A CA 1
ATOM 795 C C . SER A 1 99 ? 0.443 1.544 17.345 1.00 84.25 99 SER A C 1
ATOM 797 O O . SER A 1 99 ? 0.606 2.137 16.272 1.00 84.25 99 SER A O 1
ATOM 799 N N . ASN A 1 100 ? -0.593 0.741 17.577 1.00 86.88 100 ASN A N 1
ATOM 800 C CA . ASN A 1 100 ? -1.682 0.476 16.644 1.00 86.88 100 ASN A CA 1
ATOM 801 C C . ASN A 1 100 ? -2.862 1.458 16.783 1.00 86.88 100 ASN A C 1
ATOM 803 O O . ASN A 1 100 ? -3.965 1.172 16.311 1.00 86.88 100 ASN A O 1
ATOM 807 N N . ARG A 1 101 ? -2.665 2.630 17.411 1.00 91.38 101 ARG A N 1
ATOM 808 C CA . ARG A 1 101 ? -3.719 3.650 17.489 1.00 91.38 101 ARG A CA 1
ATOM 809 C C . ARG A 1 101 ? -4.153 4.110 16.100 1.00 91.38 101 ARG A C 1
ATOM 811 O O . ARG A 1 101 ? -3.335 4.297 15.193 1.00 91.38 101 ARG A O 1
ATOM 818 N N . ILE A 1 102 ? -5.442 4.399 15.973 1.00 90.88 102 ILE A N 1
ATOM 819 C CA . ILE A 1 102 ? -5.980 5.063 14.788 1.00 90.88 102 ILE A CA 1
ATOM 820 C C . ILE A 1 102 ? -5.517 6.515 14.800 1.00 90.88 102 ILE A C 1
ATOM 822 O O . ILE A 1 102 ? -5.630 7.218 15.807 1.00 90.88 102 ILE A O 1
ATOM 826 N N . ARG A 1 103 ? -4.952 6.952 13.678 1.00 91.50 103 ARG A N 1
ATOM 827 C CA . ARG A 1 103 ? -4.429 8.303 13.506 1.00 91.50 103 ARG A CA 1
ATOM 828 C C . ARG A 1 103 ? -5.512 9.211 12.947 1.00 91.50 103 ARG A C 1
ATOM 830 O O . ARG A 1 103 ? -6.447 8.767 12.275 1.00 91.50 103 ARG A O 1
ATOM 837 N N . SER A 1 104 ? -5.391 10.494 13.259 1.00 92.00 104 SER A N 1
ATOM 838 C CA . SER A 1 104 ? -6.318 11.503 12.749 1.00 92.00 104 SER A CA 1
ATOM 839 C C . SER A 1 104 ? -6.077 11.755 11.257 1.00 92.00 104 SER A C 1
ATOM 841 O O . SER A 1 104 ? -4.963 11.598 10.754 1.00 92.00 104 SER A O 1
ATOM 843 N N . THR A 1 105 ? -7.108 12.185 10.532 1.00 92.06 105 THR A N 1
ATOM 844 C CA . THR A 1 105 ? -6.994 12.503 9.098 1.00 92.06 105 THR A CA 1
ATOM 845 C C . THR A 1 105 ? -5.880 13.517 8.773 1.00 92.06 105 THR A C 1
ATOM 847 O O . THR A 1 105 ? -5.151 13.293 7.801 1.00 92.06 105 THR A O 1
ATOM 850 N N . PRO A 1 106 ? -5.633 14.570 9.583 1.00 91.38 106 PRO A N 1
ATOM 851 C CA . PRO A 1 106 ? -4.453 15.420 9.422 1.00 91.38 106 PRO A CA 1
ATOM 852 C C . PRO A 1 106 ? -3.120 14.658 9.512 1.00 91.38 106 PRO A C 1
ATOM 854 O O . PRO A 1 106 ? -2.271 14.833 8.637 1.00 91.38 106 PRO A O 1
ATOM 857 N N . GLU A 1 107 ? -2.942 13.779 10.506 1.00 89.81 107 GLU A N 1
ATOM 858 C CA . GLU A 1 107 ? -1.717 12.973 10.664 1.00 89.81 107 GLU A CA 1
ATOM 859 C C . GLU A 1 107 ? -1.472 12.079 9.441 1.00 89.81 107 GLU A C 1
ATOM 861 O O . GLU A 1 107 ? -0.356 12.012 8.925 1.00 89.81 107 GLU A O 1
ATOM 866 N N . ILE A 1 108 ? -2.525 11.438 8.930 1.00 90.44 108 ILE A N 1
ATOM 867 C CA . ILE A 1 108 ? -2.448 10.576 7.743 1.00 90.44 108 ILE A CA 1
ATOM 868 C C . ILE A 1 108 ? -2.109 11.396 6.506 1.00 90.44 108 ILE A C 1
ATOM 870 O O . ILE A 1 108 ? -1.260 10.995 5.716 1.00 90.44 108 ILE A O 1
ATOM 874 N N . SER A 1 109 ? -2.738 12.561 6.336 1.00 89.25 109 SER A N 1
ATOM 875 C CA . SER A 1 109 ? -2.461 13.433 5.194 1.00 89.25 109 SER A CA 1
ATOM 876 C C . SER A 1 109 ? -0.998 13.895 5.176 1.00 89.25 109 SER A C 1
ATOM 878 O O . SER A 1 109 ? -0.365 13.903 4.117 1.00 89.25 109 SER A O 1
ATOM 880 N N . ALA A 1 110 ? -0.421 14.196 6.344 1.00 88.94 110 ALA A N 1
ATOM 881 C CA . ALA A 1 110 ? 0.988 14.553 6.482 1.00 88.94 110 ALA A CA 1
ATOM 882 C C . ALA A 1 110 ? 1.912 13.363 6.175 1.00 88.94 110 ALA A C 1
ATOM 884 O O . ALA A 1 110 ? 2.897 13.515 5.444 1.00 88.94 110 ALA A O 1
ATOM 885 N N . PHE A 1 111 ? 1.570 12.169 6.669 1.00 89.00 111 PHE A N 1
ATOM 886 C CA . PHE A 1 111 ? 2.296 10.936 6.369 1.00 89.00 111 PHE A CA 1
ATOM 887 C C . PHE A 1 111 ? 2.290 10.619 4.867 1.00 89.00 111 PHE A C 1
ATOM 889 O O . PHE A 1 111 ? 3.355 10.477 4.265 1.00 89.00 111 PHE A O 1
ATOM 896 N N . LEU A 1 112 ? 1.112 10.591 4.234 1.00 86.56 112 LEU A N 1
ATOM 897 C CA . LEU A 1 112 ? 0.968 10.340 2.798 1.00 86.56 112 LEU A CA 1
ATOM 898 C C . LEU A 1 112 ? 1.719 11.377 1.970 1.00 86.56 112 LEU A C 1
ATOM 900 O O . LEU A 1 112 ? 2.385 11.024 1.002 1.00 86.56 112 LEU A O 1
ATOM 904 N N . THR A 1 113 ? 1.679 12.648 2.373 1.00 87.62 113 THR A N 1
ATOM 905 C CA . THR A 1 113 ? 2.442 13.691 1.680 1.00 87.62 113 THR A CA 1
ATOM 906 C C . THR A 1 113 ? 3.943 13.448 1.770 1.00 87.62 113 THR A C 1
ATOM 908 O O . THR A 1 113 ? 4.654 13.658 0.788 1.00 87.62 113 THR A O 1
ATOM 911 N N . THR A 1 114 ? 4.435 12.989 2.919 1.00 87.38 114 THR A N 1
ATOM 912 C CA . THR A 1 114 ? 5.852 12.652 3.104 1.00 87.38 114 THR A CA 1
ATOM 913 C C . THR A 1 114 ? 6.248 11.476 2.213 1.00 87.38 114 THR A C 1
ATOM 915 O O . THR A 1 114 ? 7.241 11.571 1.493 1.00 87.38 114 THR A O 1
ATOM 918 N N . ALA A 1 115 ? 5.434 10.416 2.186 1.00 84.06 115 ALA A N 1
ATOM 919 C CA . ALA A 1 115 ? 5.655 9.252 1.332 1.00 84.06 115 ALA A CA 1
ATOM 920 C C . ALA A 1 115 ? 5.649 9.626 -0.160 1.00 84.06 115 ALA A C 1
ATOM 922 O O . ALA A 1 115 ? 6.589 9.301 -0.882 1.00 84.06 115 ALA A O 1
ATOM 923 N N . ILE A 1 116 ? 4.638 10.373 -0.616 1.00 85.00 116 ILE A N 1
ATOM 924 C CA . ILE A 1 116 ? 4.545 10.849 -2.003 1.00 85.00 116 ILE A CA 1
ATOM 925 C C . ILE A 1 116 ? 5.744 11.736 -2.339 1.00 85.00 116 ILE A C 1
ATOM 927 O O . ILE A 1 116 ? 6.376 11.536 -3.366 1.00 85.00 116 ILE A O 1
ATOM 931 N N . SER A 1 117 ? 6.112 12.676 -1.465 1.00 84.56 117 SER A N 1
ATOM 932 C CA . SER A 1 117 ? 7.249 13.576 -1.708 1.00 84.56 117 SER A CA 1
ATOM 933 C C . SER A 1 117 ? 8.570 12.820 -1.829 1.00 84.56 117 SER A C 1
ATOM 935 O O . SER A 1 117 ? 9.407 13.192 -2.648 1.00 84.56 117 SER A O 1
ATOM 937 N N . PHE A 1 118 ? 8.766 11.769 -1.030 1.00 85.81 118 PHE A N 1
ATOM 938 C CA . PHE A 1 118 ? 9.936 10.903 -1.133 1.00 85.81 118 PHE A CA 1
ATOM 939 C C . PHE A 1 118 ? 9.994 10.211 -2.501 1.00 85.81 118 PHE A C 1
ATOM 941 O O . PHE A 1 118 ? 11.001 10.326 -3.197 1.00 85.81 118 PHE A O 1
ATOM 948 N N . TRP A 1 119 ? 8.902 9.567 -2.922 1.00 81.00 119 TRP A N 1
ATOM 949 C CA . TRP A 1 119 ? 8.839 8.876 -4.212 1.00 81.00 119 TRP A CA 1
ATOM 950 C C . TRP A 1 119 ? 8.958 9.828 -5.400 1.00 81.00 119 TRP A C 1
ATOM 952 O O . TRP A 1 119 ? 9.714 9.546 -6.324 1.00 81.00 119 TRP A O 1
ATOM 962 N N . THR A 1 120 ? 8.287 10.980 -5.362 1.00 81.25 120 THR A N 1
ATOM 963 C CA . THR A 1 120 ? 8.401 11.995 -6.413 1.00 81.25 120 THR A CA 1
ATOM 964 C C . THR A 1 120 ? 9.834 12.494 -6.533 1.00 81.25 120 THR A C 1
ATOM 966 O O . THR A 1 120 ? 10.332 12.573 -7.646 1.00 81.25 120 THR A O 1
ATOM 969 N N . LYS A 1 121 ? 10.532 12.752 -5.417 1.00 82.38 121 LYS A N 1
ATOM 970 C CA . LYS A 1 121 ? 11.953 13.133 -5.445 1.00 82.38 121 LYS A CA 1
ATOM 971 C C . LYS A 1 121 ? 12.859 12.020 -5.954 1.00 82.38 121 LYS A C 1
ATOM 973 O O . LYS A 1 121 ? 13.831 12.297 -6.641 1.00 82.38 121 LYS A O 1
ATOM 978 N N . PHE A 1 122 ? 12.572 10.771 -5.603 1.00 78.81 122 PHE A N 1
ATOM 979 C CA . PHE A 1 122 ? 13.327 9.627 -6.104 1.00 78.81 122 PHE A CA 1
ATOM 980 C C . PHE A 1 122 ? 13.198 9.506 -7.628 1.00 78.81 122 PHE A C 1
ATOM 982 O O . PHE A 1 122 ? 14.203 9.425 -8.329 1.00 78.81 122 PHE A O 1
ATOM 989 N N . VAL A 1 123 ? 11.966 9.578 -8.139 1.00 78.06 123 VAL A N 1
ATOM 990 C CA . VAL A 1 123 ? 11.659 9.588 -9.576 1.00 78.06 123 VAL A CA 1
ATOM 991 C C . VAL A 1 123 ? 12.305 10.795 -10.254 1.00 78.06 123 VAL A C 1
ATOM 993 O O . VAL A 1 123 ? 13.013 10.636 -11.243 1.00 78.06 123 VAL A O 1
ATOM 996 N N . GLU A 1 124 ? 12.123 11.990 -9.697 1.00 81.38 124 GLU A N 1
ATOM 997 C CA . GLU A 1 124 ? 12.732 13.226 -10.183 1.00 81.38 124 GLU A CA 1
ATOM 998 C C . GLU A 1 124 ? 14.254 13.100 -10.252 1.00 81.38 124 GLU A C 1
ATOM 1000 O O . GLU A 1 124 ? 14.826 13.427 -11.279 1.00 81.38 124 GLU A O 1
ATOM 1005 N N . ASN A 1 125 ? 14.920 12.555 -9.233 1.00 78.00 125 ASN A N 1
ATOM 1006 C CA . ASN A 1 125 ? 16.364 12.338 -9.273 1.00 78.00 125 ASN A CA 1
ATOM 1007 C C . ASN A 1 125 ? 16.759 11.379 -10.402 1.00 78.00 125 ASN A C 1
ATOM 1009 O O . ASN A 1 125 ? 17.694 11.680 -11.136 1.00 78.00 125 ASN A O 1
ATOM 1013 N N . ILE A 1 126 ? 16.045 10.267 -10.599 1.00 71.44 126 ILE A N 1
ATOM 1014 C CA . ILE A 1 126 ? 16.340 9.311 -11.682 1.00 71.44 126 ILE A CA 1
ATOM 1015 C C . ILE A 1 126 ? 16.206 9.972 -13.062 1.00 71.44 126 ILE A C 1
ATOM 1017 O O . ILE A 1 126 ? 17.067 9.781 -13.924 1.00 71.44 126 ILE A O 1
ATOM 1021 N N . PHE A 1 127 ? 15.154 10.766 -13.271 1.00 71.94 127 PHE A N 1
ATOM 1022 C CA . PHE A 1 127 ? 14.872 11.389 -14.567 1.00 71.94 127 PHE A CA 1
ATOM 1023 C C . PHE A 1 127 ? 15.636 12.701 -14.801 1.00 71.94 127 PHE A C 1
ATOM 1025 O O . PHE A 1 127 ? 16.068 12.941 -15.924 1.00 71.94 127 PHE A O 1
ATOM 1032 N N . ASN A 1 128 ? 15.903 13.508 -13.773 1.00 69.50 128 ASN A N 1
ATOM 1033 C CA . ASN A 1 128 ? 16.747 14.706 -13.883 1.00 69.50 128 ASN A CA 1
ATOM 1034 C C . ASN A 1 128 ? 18.207 14.335 -14.171 1.00 69.50 128 ASN A C 1
ATOM 1036 O O . ASN A 1 128 ? 18.903 15.040 -14.897 1.00 69.50 128 ASN A O 1
ATOM 1040 N N . THR A 1 129 ? 18.654 13.172 -13.694 1.00 60.12 129 THR A N 1
ATOM 1041 C CA . THR A 1 129 ? 19.953 12.597 -14.074 1.00 60.12 129 THR A CA 1
ATOM 1042 C C . THR A 1 129 ? 20.025 12.307 -15.587 1.00 60.12 129 THR A C 1
ATOM 1044 O O . THR A 1 129 ? 21.113 12.295 -16.155 1.00 60.12 129 THR A O 1
ATOM 1047 N N . ALA A 1 130 ? 18.887 12.134 -16.275 1.00 59.06 130 ALA A N 1
ATOM 1048 C CA . ALA A 1 130 ? 18.842 11.999 -17.733 1.00 59.06 130 ALA A CA 1
ATOM 1049 C C . ALA A 1 130 ? 18.873 13.348 -18.482 1.00 59.06 130 ALA A C 1
ATOM 1051 O O . ALA A 1 130 ? 19.247 13.375 -19.654 1.00 59.06 130 ALA A O 1
ATOM 1052 N N . THR A 1 131 ? 18.499 14.458 -17.834 1.00 62.88 131 THR A N 1
ATOM 1053 C CA . THR A 1 131 ? 18.530 15.808 -18.429 1.00 62.88 131 THR A CA 1
ATOM 1054 C C . THR A 1 131 ? 19.831 16.561 -18.152 1.00 62.88 131 THR A C 1
ATOM 1056 O O . THR A 1 131 ? 20.279 17.327 -19.003 1.00 62.88 131 THR A O 1
ATOM 1059 N N . ASP A 1 132 ? 20.474 16.319 -17.007 1.00 64.38 132 ASP A N 1
ATOM 1060 C CA . ASP A 1 132 ? 21.792 16.869 -16.689 1.00 64.38 132 ASP A CA 1
ATOM 1061 C C . ASP A 1 132 ? 22.878 16.038 -17.383 1.00 64.38 132 ASP A C 1
ATOM 1063 O O . ASP A 1 132 ? 23.313 15.002 -16.877 1.00 64.38 132 ASP A O 1
ATOM 1067 N N . ALA A 1 133 ? 23.313 16.506 -18.557 1.00 64.31 133 ALA A N 1
ATOM 1068 C CA . ALA A 1 133 ? 24.210 15.836 -19.506 1.00 64.31 133 ALA A CA 1
ATOM 1069 C C . ALA A 1 133 ? 25.671 15.650 -19.028 1.00 64.31 133 ALA A C 1
ATOM 1071 O O . ALA A 1 133 ? 26.617 15.814 -19.801 1.00 64.31 133 ALA A O 1
ATOM 1072 N N . THR A 1 134 ? 25.895 15.310 -17.759 1.00 81.88 134 THR A N 1
ATOM 1073 C CA . THR A 1 134 ? 27.209 14.858 -17.299 1.00 81.88 134 THR A CA 1
ATOM 1074 C C . THR A 1 134 ? 27.351 13.358 -17.543 1.00 81.88 134 THR A C 1
ATOM 1076 O O . THR A 1 134 ? 26.434 12.572 -17.302 1.00 81.88 134 THR A O 1
ATOM 1079 N N . LEU A 1 135 ? 28.527 12.936 -18.012 1.00 82.06 135 LEU A N 1
ATOM 1080 C CA . LEU A 1 135 ? 28.821 11.520 -18.256 1.00 82.06 135 LEU A CA 1
ATOM 1081 C C . LEU A 1 135 ? 28.623 10.666 -16.991 1.00 82.06 135 LEU A C 1
ATOM 1083 O O . LEU A 1 135 ? 28.141 9.540 -17.075 1.00 82.06 135 LEU A O 1
ATOM 1087 N N . TYR A 1 136 ? 28.954 11.218 -15.820 1.00 83.81 136 TYR A N 1
ATOM 1088 C CA . TYR A 1 136 ? 28.759 10.563 -14.527 1.00 83.81 136 TYR A CA 1
ATOM 1089 C C . TYR A 1 136 ? 27.285 10.222 -14.267 1.00 83.81 136 TYR A C 1
ATOM 1091 O O . TYR A 1 136 ? 26.968 9.077 -13.951 1.00 83.81 136 TYR A O 1
ATOM 1099 N N . ASN A 1 137 ? 26.388 11.189 -14.470 1.00 76.75 137 ASN A N 1
ATOM 1100 C CA . ASN A 1 137 ? 24.947 11.013 -14.318 1.00 76.75 137 ASN A CA 1
ATOM 1101 C C . ASN A 1 137 ? 24.407 9.945 -15.281 1.00 76.75 137 ASN A C 1
ATOM 1103 O O . ASN A 1 137 ? 23.705 9.026 -14.862 1.00 76.75 137 ASN A O 1
ATOM 1107 N N . ALA A 1 138 ? 24.812 9.992 -16.552 1.00 78.88 138 ALA A N 1
ATOM 1108 C CA . ALA A 1 138 ? 24.406 8.992 -17.538 1.00 78.88 138 ALA A CA 1
ATOM 1109 C C . ALA A 1 138 ? 24.846 7.567 -17.148 1.00 78.88 138 ALA A C 1
ATOM 1111 O O . ALA A 1 138 ? 24.047 6.633 -17.229 1.00 78.88 138 ALA A O 1
ATOM 1112 N N . ILE A 1 139 ? 26.090 7.399 -16.678 1.00 84.81 139 ILE A N 1
ATOM 1113 C CA . ILE A 1 139 ? 26.603 6.108 -16.191 1.00 84.81 139 ILE A CA 1
ATOM 1114 C C . ILE A 1 139 ? 25.822 5.654 -14.956 1.00 84.81 139 ILE A C 1
ATOM 1116 O O . ILE A 1 139 ? 25.409 4.498 -14.891 1.00 84.81 139 ILE A O 1
ATOM 1120 N N . PHE A 1 140 ? 25.578 6.547 -13.995 1.00 83.44 140 PHE A N 1
ATOM 1121 C CA . PHE A 1 140 ? 24.824 6.223 -12.786 1.00 83.44 140 PHE A CA 1
ATOM 1122 C C . PHE A 1 140 ? 23.392 5.769 -13.101 1.00 83.44 140 PHE A C 1
ATOM 1124 O O . PHE A 1 140 ? 22.956 4.732 -12.597 1.00 83.44 140 PHE A O 1
ATOM 1131 N N . SER A 1 141 ? 22.676 6.486 -13.973 1.00 81.25 141 SER A N 1
ATOM 1132 C CA . SER A 1 141 ? 21.333 6.096 -14.417 1.00 81.25 141 SER A CA 1
ATOM 1133 C C . SER A 1 141 ? 21.346 4.775 -15.178 1.00 81.25 141 SER A C 1
ATOM 1135 O O . SER A 1 141 ? 20.509 3.918 -14.909 1.00 81.25 141 SER A O 1
ATOM 1137 N N . MET A 1 142 ? 22.308 4.565 -16.084 1.00 83.50 142 MET A N 1
ATOM 1138 C CA . MET A 1 142 ? 22.433 3.306 -16.824 1.00 83.50 142 MET A CA 1
ATOM 1139 C C . MET A 1 142 ? 22.692 2.125 -15.881 1.00 83.50 142 MET A C 1
ATOM 1141 O O . MET A 1 142 ? 22.018 1.106 -15.995 1.00 83.50 142 MET A O 1
ATOM 1145 N N . LEU A 1 143 ? 23.625 2.260 -14.932 1.00 87.81 143 LEU A N 1
ATOM 1146 C CA . LEU A 1 143 ? 23.923 1.222 -13.943 1.00 87.81 143 LEU A CA 1
ATOM 1147 C C . LEU A 1 143 ? 22.736 0.970 -13.012 1.00 87.81 143 LEU A C 1
ATOM 1149 O O . LEU A 1 143 ? 22.464 -0.181 -12.692 1.00 87.81 143 LEU A O 1
ATOM 1153 N N . SER A 1 144 ? 22.002 2.013 -12.621 1.00 83.44 144 SER A N 1
ATOM 1154 C CA . SER A 1 144 ? 20.802 1.881 -11.788 1.00 83.44 144 SER A CA 1
ATOM 1155 C C . SER A 1 144 ? 19.676 1.157 -12.529 1.00 83.44 144 SER A C 1
ATOM 1157 O O . SER A 1 144 ? 19.073 0.239 -11.979 1.00 83.44 144 SER A O 1
ATOM 1159 N N . LEU A 1 145 ? 19.426 1.513 -13.793 1.00 85.19 145 LEU A N 1
ATOM 1160 C CA . LEU A 1 145 ? 18.448 0.833 -14.646 1.00 85.19 145 LEU A CA 1
ATOM 1161 C C . LEU A 1 145 ? 18.867 -0.609 -14.941 1.00 85.19 145 LEU A C 1
ATOM 1163 O O . LEU A 1 145 ? 18.026 -1.501 -14.906 1.00 85.19 145 LEU A O 1
ATOM 1167 N N . LEU A 1 146 ? 20.157 -0.856 -15.181 1.00 88.19 146 LEU A N 1
ATOM 1168 C CA . LEU A 1 146 ? 20.694 -2.198 -15.391 1.00 88.19 146 LEU A CA 1
ATOM 1169 C C . LEU A 1 146 ? 20.570 -3.048 -14.125 1.00 88.19 146 LEU A C 1
ATOM 1171 O O . LEU A 1 146 ? 20.118 -4.183 -14.207 1.00 88.19 146 LEU A O 1
ATOM 1175 N N . ALA A 1 147 ? 20.925 -2.510 -12.957 1.00 88.81 147 ALA A N 1
ATOM 1176 C CA . ALA A 1 147 ? 20.757 -3.195 -11.680 1.00 88.81 147 ALA A CA 1
ATOM 1177 C C . ALA A 1 147 ? 19.279 -3.515 -11.426 1.00 88.81 147 ALA A C 1
ATOM 1179 O O . ALA A 1 147 ? 18.951 -4.651 -11.096 1.00 88.81 147 ALA A O 1
ATOM 1180 N N . PHE A 1 148 ? 18.380 -2.555 -11.661 1.00 85.06 148 PHE A N 1
ATOM 1181 C CA . PHE A 1 148 ? 16.939 -2.779 -11.580 1.00 85.06 148 PHE A CA 1
ATOM 1182 C C . PHE A 1 148 ? 16.469 -3.869 -12.554 1.00 85.06 148 PHE A C 1
ATOM 1184 O O . PHE A 1 148 ? 15.705 -4.745 -12.156 1.00 85.06 148 PHE A O 1
ATOM 1191 N N . PHE A 1 149 ? 16.955 -3.866 -13.800 1.00 85.19 149 PHE A N 1
ATOM 1192 C CA . PHE A 1 149 ? 16.626 -4.880 -14.805 1.00 85.19 149 PHE A CA 1
ATOM 1193 C C . PHE A 1 149 ? 17.144 -6.272 -14.422 1.00 85.19 149 PHE A C 1
ATOM 1195 O O . PHE A 1 149 ? 16.426 -7.255 -14.531 1.00 85.19 149 PHE A O 1
ATOM 1202 N N . ILE A 1 150 ? 18.378 -6.370 -13.926 1.00 87.88 150 ILE A N 1
ATOM 1203 C CA . ILE A 1 150 ? 18.961 -7.626 -13.444 1.00 87.88 150 ILE A CA 1
ATOM 1204 C C . ILE A 1 150 ? 18.136 -8.165 -12.272 1.00 87.88 150 ILE A C 1
ATOM 1206 O O . ILE A 1 150 ? 17.760 -9.335 -12.264 1.00 87.88 150 ILE A O 1
ATOM 1210 N N . VAL A 1 151 ? 17.813 -7.308 -11.302 1.00 85.81 151 VAL A N 1
ATOM 1211 C CA . VAL A 1 151 ? 17.003 -7.674 -10.135 1.00 85.81 151 VAL A CA 1
ATOM 1212 C C . VAL A 1 151 ? 15.608 -8.134 -10.564 1.00 85.81 151 VAL A C 1
ATOM 1214 O O . VAL A 1 151 ? 15.186 -9.211 -10.156 1.00 85.81 151 VAL A O 1
ATOM 1217 N N . THR A 1 152 ? 14.913 -7.378 -11.418 1.00 82.56 152 THR A N 1
ATOM 1218 C CA . THR A 1 152 ? 13.590 -7.761 -11.951 1.00 82.56 152 THR A CA 1
ATOM 1219 C C . THR A 1 152 ? 13.644 -9.041 -12.776 1.00 82.56 152 THR A C 1
ATOM 1221 O O . THR A 1 152 ? 12.751 -9.869 -12.646 1.00 82.56 152 THR A O 1
ATOM 1224 N N . PHE A 1 153 ? 14.697 -9.257 -13.564 1.00 83.62 153 PHE A N 1
ATOM 1225 C CA . PHE A 1 153 ? 14.872 -10.474 -14.353 1.00 83.62 153 PHE A CA 1
ATOM 1226 C C . PHE A 1 153 ? 15.055 -11.719 -13.475 1.00 83.62 153 PHE A C 1
ATOM 1228 O O . PHE A 1 153 ? 14.425 -12.742 -13.729 1.00 83.62 153 PHE A O 1
ATOM 1235 N N . PHE A 1 154 ? 15.893 -11.643 -12.435 1.00 86.06 154 PHE A N 1
ATOM 1236 C CA . PHE A 1 154 ? 16.150 -12.783 -11.547 1.00 86.06 154 PHE A CA 1
ATOM 1237 C C . PHE A 1 154 ? 15.012 -13.050 -10.564 1.00 86.06 154 PHE A C 1
ATOM 1239 O O . PHE A 1 154 ? 14.672 -14.206 -10.321 1.00 86.06 154 PHE A O 1
ATOM 1246 N N . ILE A 1 155 ? 14.446 -11.995 -9.977 1.00 86.44 155 ILE A N 1
ATOM 1247 C CA . ILE A 1 155 ? 13.351 -12.114 -9.010 1.00 86.44 155 ILE A CA 1
ATOM 1248 C C . ILE A 1 155 ? 12.041 -12.426 -9.740 1.00 86.44 155 ILE A C 1
ATOM 1250 O O . ILE A 1 155 ? 11.229 -13.195 -9.241 1.00 86.44 155 ILE A O 1
ATOM 1254 N N . GLY A 1 156 ? 11.851 -11.886 -10.942 1.00 84.88 156 GLY A N 1
ATOM 1255 C CA . GLY A 1 156 ? 10.590 -11.901 -11.670 1.00 84.88 156 GLY A CA 1
ATOM 1256 C C . GLY A 1 156 ? 9.663 -10.766 -11.226 1.00 84.88 156 GLY A C 1
ATOM 1257 O O . GLY A 1 156 ? 9.592 -10.416 -10.044 1.00 84.88 156 GLY A O 1
ATOM 1258 N N . ASP A 1 157 ? 8.910 -10.211 -12.179 1.00 81.06 157 ASP A N 1
ATOM 1259 C CA . ASP A 1 157 ? 8.006 -9.072 -11.954 1.00 81.06 157 ASP A CA 1
ATOM 1260 C C . ASP A 1 157 ? 7.003 -9.331 -10.824 1.00 81.06 157 ASP A C 1
ATOM 1262 O O . ASP A 1 157 ? 6.762 -8.465 -9.982 1.00 81.06 157 ASP A O 1
ATOM 1266 N N . PHE A 1 158 ? 6.450 -10.547 -10.778 1.00 84.94 158 PHE A N 1
ATOM 1267 C CA . PHE A 1 158 ? 5.498 -10.953 -9.750 1.00 84.94 158 PHE A CA 1
ATOM 1268 C C . PHE A 1 158 ? 6.090 -10.836 -8.342 1.00 84.94 158 PHE A C 1
ATOM 1270 O O . PHE A 1 158 ? 5.527 -10.158 -7.483 1.00 84.94 158 PHE A O 1
ATOM 1277 N N . TRP A 1 159 ? 7.237 -11.477 -8.112 1.00 87.56 159 TRP A N 1
ATOM 1278 C CA . TRP A 1 159 ? 7.862 -11.526 -6.795 1.00 87.56 159 TRP A CA 1
ATOM 1279 C C . TRP A 1 159 ? 8.316 -10.143 -6.344 1.00 87.56 159 TRP A C 1
ATOM 1281 O O . TRP A 1 159 ? 8.184 -9.823 -5.166 1.00 87.56 159 TRP A O 1
ATOM 1291 N N . LEU A 1 160 ? 8.778 -9.292 -7.266 1.00 85.94 160 LEU A N 1
ATOM 1292 C CA . LEU A 1 160 ? 9.127 -7.916 -6.929 1.00 85.94 160 LEU A CA 1
ATOM 1293 C C . LEU A 1 160 ? 7.902 -7.138 -6.426 1.00 85.94 160 LEU A C 1
ATOM 1295 O O . LEU A 1 160 ? 7.971 -6.515 -5.367 1.00 85.94 160 LEU A O 1
ATOM 1299 N N . ILE A 1 161 ? 6.778 -7.188 -7.150 1.00 85.25 161 ILE A N 1
ATOM 1300 C CA . ILE A 1 161 ? 5.540 -6.500 -6.744 1.00 85.25 161 ILE A CA 1
ATOM 1301 C C . ILE A 1 161 ? 5.034 -7.062 -5.411 1.00 85.25 161 ILE A C 1
ATOM 1303 O O . ILE A 1 161 ? 4.674 -6.294 -4.518 1.00 85.25 161 ILE A O 1
ATOM 1307 N N . TRP A 1 162 ? 5.049 -8.386 -5.252 1.00 88.88 162 TRP A N 1
ATOM 1308 C CA . TRP A 1 162 ? 4.626 -9.062 -4.029 1.00 88.88 162 TRP A CA 1
ATOM 1309 C C . TRP A 1 162 ? 5.485 -8.653 -2.819 1.00 88.88 162 TRP A C 1
ATOM 1311 O O . TRP A 1 162 ? 4.931 -8.276 -1.783 1.00 88.88 162 TRP A O 1
ATOM 1321 N N . ILE A 1 163 ? 6.819 -8.620 -2.956 1.00 90.69 163 ILE A N 1
ATOM 1322 C CA . ILE A 1 163 ? 7.748 -8.166 -1.903 1.00 90.69 163 ILE A CA 1
ATOM 1323 C C . ILE A 1 163 ? 7.494 -6.700 -1.551 1.00 90.69 163 ILE A C 1
ATOM 1325 O O . ILE A 1 163 ? 7.449 -6.357 -0.368 1.00 90.69 163 ILE A O 1
ATOM 1329 N N . ILE A 1 164 ? 7.321 -5.827 -2.549 1.00 87.88 164 ILE A N 1
ATOM 1330 C CA . ILE A 1 164 ? 7.052 -4.400 -2.323 1.00 87.88 164 ILE A CA 1
ATOM 1331 C C . ILE A 1 164 ? 5.736 -4.228 -1.560 1.00 87.88 164 ILE A C 1
ATOM 1333 O O . ILE A 1 164 ? 5.698 -3.504 -0.565 1.00 87.88 164 ILE A O 1
ATOM 1337 N N . PHE A 1 165 ? 4.676 -4.924 -1.978 1.00 88.94 165 PHE A N 1
ATOM 1338 C CA . PHE A 1 165 ? 3.388 -4.894 -1.293 1.00 88.94 165 PHE A CA 1
ATOM 1339 C C . PHE A 1 165 ? 3.524 -5.327 0.172 1.00 88.94 165 PHE A C 1
ATOM 1341 O O . PHE A 1 165 ? 3.109 -4.595 1.070 1.00 88.94 165 PHE A O 1
ATOM 1348 N N . HIS A 1 166 ? 4.177 -6.459 0.435 1.00 91.50 166 HIS A N 1
ATOM 1349 C CA . HIS A 1 166 ? 4.370 -6.956 1.797 1.00 91.50 166 HIS A CA 1
ATOM 1350 C C . HIS A 1 166 ? 5.200 -5.998 2.647 1.00 91.50 166 HIS A C 1
ATOM 1352 O O . HIS A 1 166 ? 4.862 -5.737 3.801 1.00 91.50 166 HIS A O 1
ATOM 1358 N N . SER A 1 167 ? 6.252 -5.428 2.066 1.00 89.50 167 SER A N 1
ATOM 1359 C CA . SER A 1 167 ? 7.152 -4.503 2.757 1.00 89.50 167 SER A CA 1
ATOM 1360 C C . SER A 1 167 ? 6.461 -3.191 3.143 1.00 89.50 167 SER A C 1
ATOM 1362 O O . SER A 1 167 ? 6.814 -2.597 4.159 1.00 89.50 1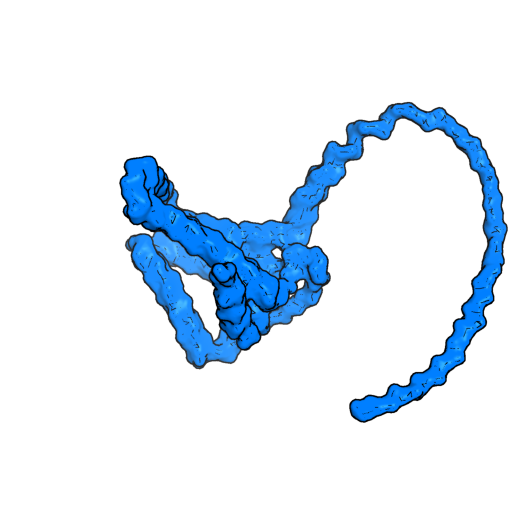67 SER A O 1
ATOM 1364 N N . ILE A 1 168 ? 5.475 -2.737 2.361 1.00 87.56 168 ILE A N 1
ATOM 1365 C CA . ILE A 1 168 ? 4.736 -1.491 2.615 1.00 87.56 168 ILE A CA 1
ATOM 1366 C C . ILE A 1 168 ? 3.506 -1.729 3.499 1.00 87.56 168 ILE A C 1
ATOM 1368 O O . ILE A 1 168 ? 3.235 -0.926 4.389 1.00 87.56 168 ILE A O 1
ATOM 1372 N N . PHE A 1 169 ? 2.755 -2.807 3.263 1.00 86.81 169 PHE A N 1
ATOM 1373 C CA . PHE A 1 169 ? 1.424 -2.996 3.850 1.00 86.81 169 PHE A CA 1
ATOM 1374 C C . PHE A 1 169 ? 1.340 -4.096 4.905 1.00 86.81 169 PHE A C 1
ATOM 1376 O O . PHE A 1 169 ? 0.490 -4.008 5.782 1.00 86.81 169 PHE A O 1
ATOM 1383 N N . VAL A 1 170 ? 2.174 -5.135 4.839 1.00 87.94 170 VAL A N 1
ATOM 1384 C CA . VAL A 1 170 ? 2.068 -6.295 5.742 1.00 87.94 170 VAL A CA 1
ATOM 1385 C C . VAL A 1 170 ? 3.064 -6.173 6.889 1.00 87.94 170 VAL A C 1
ATOM 1387 O O . VAL A 1 170 ? 2.683 -6.23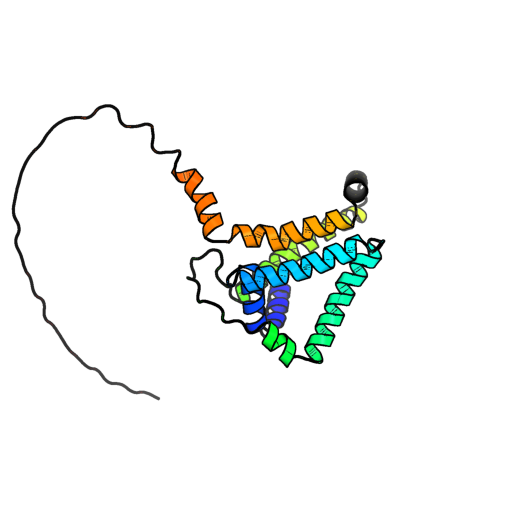6 8.055 1.00 87.94 170 VAL A O 1
ATOM 1390 N N . VAL A 1 171 ? 4.339 -5.937 6.574 1.00 88.38 171 VAL A N 1
ATOM 1391 C CA . VAL A 1 171 ? 5.420 -5.877 7.565 1.00 88.38 171 VAL A CA 1
ATOM 1392 C C . VAL A 1 171 ? 5.201 -4.747 8.576 1.00 88.38 171 VAL A C 1
ATOM 1394 O O . VAL A 1 171 ? 5.166 -5.050 9.769 1.00 88.38 171 VAL A O 1
ATOM 1397 N N . PRO A 1 172 ? 4.973 -3.476 8.181 1.00 85.31 172 PRO A N 1
ATOM 1398 C CA . PRO A 1 172 ? 4.770 -2.402 9.155 1.00 85.31 172 PRO A CA 1
ATOM 1399 C C . PRO A 1 172 ? 3.543 -2.651 10.034 1.00 85.31 172 PRO A C 1
ATOM 1401 O O . PRO A 1 172 ? 3.571 -2.383 11.231 1.00 85.31 172 PRO A O 1
ATOM 1404 N N . SER A 1 173 ? 2.494 -3.229 9.451 1.00 86.50 173 SER A N 1
ATOM 1405 C CA . SER A 1 173 ? 1.258 -3.609 10.130 1.00 86.50 173 SER A CA 1
ATOM 1406 C C . SER A 1 173 ? 1.448 -4.693 11.191 1.00 86.50 173 SER A C 1
ATOM 1408 O O . SER A 1 173 ? 0.841 -4.616 12.256 1.00 86.50 173 SER A O 1
ATOM 1410 N N . ILE A 1 174 ? 2.313 -5.677 10.942 1.00 86.94 174 ILE A N 1
ATOM 1411 C CA . ILE A 1 174 ? 2.674 -6.692 11.940 1.00 86.94 174 ILE A CA 1
ATOM 1412 C C . ILE A 1 174 ? 3.559 -6.076 13.032 1.00 86.94 174 ILE A C 1
ATOM 1414 O O . ILE A 1 174 ? 3.358 -6.353 14.211 1.00 86.94 174 ILE A O 1
ATOM 1418 N N . LEU A 1 175 ? 4.502 -5.202 12.667 1.00 88.06 175 LEU A N 1
ATOM 1419 C CA . LEU A 1 175 ? 5.427 -4.564 13.614 1.00 88.06 175 LEU A CA 1
ATOM 1420 C C . LEU A 1 175 ? 4.743 -3.619 14.612 1.00 88.06 175 LEU A C 1
ATOM 1422 O O . LEU A 1 175 ? 5.308 -3.338 15.666 1.00 88.06 175 LEU A O 1
ATOM 1426 N N . VAL A 1 176 ? 3.543 -3.118 14.308 1.00 86.75 176 VAL A N 1
ATOM 1427 C CA . VAL A 1 176 ? 2.756 -2.289 15.239 1.00 86.75 176 VAL A CA 1
ATOM 1428 C C . VAL A 1 176 ? 1.830 -3.102 16.146 1.00 86.75 176 VAL A C 1
ATOM 1430 O O . VAL A 1 176 ? 1.141 -2.518 16.978 1.00 86.75 176 VAL A O 1
ATOM 1433 N N . LEU A 1 177 ? 1.796 -4.433 16.024 1.00 87.25 177 LEU A N 1
ATOM 1434 C CA . LEU A 1 177 ? 1.013 -5.268 16.932 1.00 87.25 177 LEU A CA 1
ATOM 1435 C C . LEU A 1 177 ? 1.580 -5.184 18.358 1.00 87.25 177 LEU A C 1
ATOM 1437 O O . LEU A 1 177 ? 2.781 -5.404 18.533 1.00 87.25 177 LEU A O 1
ATOM 1441 N N . PRO A 1 178 ? 0.743 -4.974 19.393 1.00 84.50 178 PRO A N 1
ATOM 1442 C CA . PRO A 1 178 ? 1.216 -4.851 20.772 1.00 84.50 178 PRO A CA 1
ATOM 1443 C C . PRO A 1 178 ? 2.076 -6.031 21.240 1.00 84.50 178 PRO A C 1
ATOM 1445 O O . PRO A 1 178 ? 3.107 -5.822 21.869 1.00 84.50 178 PRO A O 1
ATOM 1448 N N . GLY A 1 179 ? 1.702 -7.266 20.881 1.00 85.31 179 GLY A N 1
ATOM 1449 C CA . GLY A 1 179 ? 2.474 -8.460 21.245 1.00 85.31 179 GLY A CA 1
ATOM 1450 C C . GLY A 1 179 ? 3.847 -8.535 20.567 1.00 85.31 179 GLY A C 1
ATOM 1451 O O . GLY A 1 179 ? 4.813 -8.964 21.188 1.00 85.31 179 GLY A O 1
ATOM 1452 N N . VAL A 1 180 ? 3.950 -8.072 19.315 1.00 86.88 180 VAL A N 1
ATOM 1453 C CA . VAL A 1 180 ? 5.225 -8.025 18.578 1.00 86.88 180 VAL A CA 1
ATOM 1454 C C . VAL A 1 180 ? 6.106 -6.914 19.131 1.00 86.88 180 VAL A C 1
ATOM 1456 O O . VAL A 1 180 ? 7.295 -7.124 19.338 1.00 86.88 180 VAL A O 1
ATOM 1459 N N . GLN A 1 181 ? 5.528 -5.748 19.422 1.00 85.38 181 GLN A N 1
ATOM 1460 C CA . GLN A 1 181 ? 6.277 -4.645 20.009 1.00 85.38 181 GLN A CA 1
ATOM 1461 C C . GLN A 1 181 ? 6.806 -4.968 21.395 1.00 85.38 181 GLN A C 1
ATOM 1463 O O . GLN A 1 181 ? 7.979 -4.720 21.634 1.00 85.38 181 GLN A O 1
ATOM 1468 N N . HIS A 1 182 ? 5.983 -5.566 22.260 1.00 85.81 182 HIS A N 1
ATOM 1469 C CA . HIS A 1 182 ? 6.427 -6.023 23.574 1.00 85.81 182 HIS A CA 1
ATOM 1470 C C . HIS A 1 182 ? 7.640 -6.943 23.442 1.00 85.81 182 HIS A C 1
ATOM 1472 O O . HIS A 1 182 ? 8.665 -6.700 24.065 1.00 85.81 182 HIS A O 1
ATOM 1478 N N . TRP A 1 183 ? 7.561 -7.936 22.551 1.00 88.50 183 TRP A N 1
ATOM 1479 C CA . TRP A 1 183 ? 8.665 -8.856 22.287 1.00 88.50 183 TRP A CA 1
ATOM 1480 C C . TRP A 1 183 ? 9.929 -8.152 21.763 1.00 88.50 183 TRP A C 1
ATOM 1482 O O . TRP A 1 183 ? 11.029 -8.461 22.217 1.00 88.50 183 TRP A O 1
ATOM 1492 N N . LEU A 1 184 ? 9.781 -7.184 20.849 1.00 86.12 184 LEU A N 1
ATOM 1493 C CA . LEU A 1 184 ? 10.900 -6.409 20.300 1.00 86.12 184 LEU A CA 1
ATOM 1494 C C . LEU A 1 184 ? 11.564 -5.503 21.344 1.00 86.12 184 LEU A C 1
ATOM 1496 O O . LEU A 1 184 ? 12.776 -5.333 21.301 1.00 86.12 184 LEU A O 1
ATOM 1500 N N . THR A 1 185 ? 10.796 -4.911 22.262 1.00 84.56 185 THR A N 1
ATOM 1501 C CA . THR A 1 185 ? 11.326 -3.977 23.268 1.00 84.56 185 THR A CA 1
ATOM 1502 C C . THR A 1 185 ? 11.847 -4.673 24.523 1.00 84.56 185 THR A C 1
ATOM 1504 O O . THR A 1 185 ? 12.787 -4.190 25.144 1.00 84.56 185 THR A O 1
ATOM 1507 N N . GLU A 1 186 ? 11.256 -5.804 24.912 1.00 78.12 186 GLU A N 1
ATOM 1508 C CA . GLU A 1 186 ? 11.587 -6.504 26.160 1.00 78.12 186 GLU A CA 1
ATOM 1509 C C . GLU A 1 186 ? 12.912 -7.284 26.068 1.00 78.12 186 GLU A C 1
ATOM 1511 O O . GLU A 1 186 ? 13.622 -7.432 27.068 1.00 78.12 186 GLU A O 1
ATOM 1516 N N . GLN A 1 187 ? 13.311 -7.718 24.863 1.00 62.28 187 GLN A N 1
ATOM 1517 C CA . GLN A 1 187 ? 14.616 -8.354 24.639 1.00 62.28 187 GLN A CA 1
ATOM 1518 C C . GLN A 1 187 ? 15.811 -7.437 24.944 1.00 62.28 187 GLN A C 1
ATOM 1520 O O . GLN A 1 187 ? 16.867 -7.948 25.323 1.00 62.28 187 GLN A O 1
ATOM 1525 N N . ASP A 1 188 ? 15.652 -6.116 24.833 1.00 58.84 188 ASP A N 1
ATOM 1526 C CA . ASP A 1 188 ? 16.719 -5.158 25.145 1.00 58.84 188 ASP A CA 1
ATOM 1527 C C . ASP A 1 188 ? 16.831 -4.866 26.651 1.00 58.84 188 ASP A C 1
ATOM 1529 O O . ASP A 1 188 ? 17.923 -4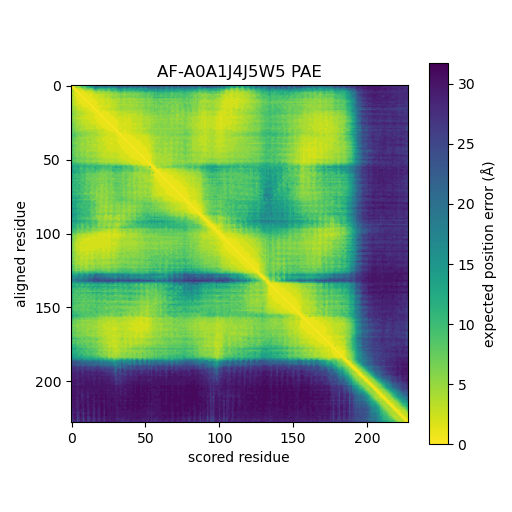.587 27.146 1.00 58.84 188 ASP A O 1
ATOM 1533 N N . SER A 1 189 ? 15.745 -5.007 27.419 1.00 57.06 189 SER A N 1
ATOM 1534 C CA . SER A 1 189 ? 15.763 -4.801 28.878 1.00 57.06 189 SER A CA 1
ATOM 1535 C C . SER A 1 189 ? 16.345 -5.980 29.671 1.00 57.06 189 SER A C 1
ATOM 1537 O O . SER A 1 189 ? 16.879 -5.781 30.757 1.00 57.06 189 SER A O 1
ATOM 1539 N N . GLY A 1 190 ? 16.306 -7.205 29.134 1.00 54.56 190 GLY A N 1
ATOM 1540 C CA . GLY A 1 190 ? 16.740 -8.418 29.846 1.00 54.56 190 GLY A CA 1
ATOM 1541 C C . GLY A 1 190 ? 18.249 -8.706 29.839 1.00 54.56 190 GLY A C 1
ATOM 1542 O O . GLY A 1 190 ? 18.669 -9.727 30.379 1.00 54.56 190 GLY A O 1
ATOM 1543 N N . LYS A 1 191 ? 19.077 -7.859 29.211 1.00 52.34 191 LYS A N 1
ATOM 1544 C CA . LYS A 1 191 ? 20.530 -8.090 29.061 1.00 52.34 191 LYS A CA 1
ATOM 1545 C C . LYS A 1 191 ? 21.432 -7.140 29.852 1.00 52.34 191 LYS A C 1
ATOM 1547 O O . LYS A 1 191 ? 22.649 -7.260 29.736 1.00 52.34 191 LYS A O 1
ATOM 1552 N N . SER A 1 192 ? 20.872 -6.232 30.657 1.00 49.94 192 SER A N 1
ATOM 1553 C CA . SER A 1 192 ? 21.662 -5.220 31.379 1.00 49.94 192 SER A CA 1
ATOM 1554 C C . SER A 1 192 ? 21.677 -5.355 32.908 1.00 49.94 192 SER A C 1
ATOM 1556 O O . SER A 1 192 ? 22.332 -4.549 33.563 1.00 49.94 192 SER A O 1
ATOM 1558 N N . GLU A 1 193 ? 21.039 -6.374 33.490 1.00 49.94 193 GLU A N 1
ATOM 1559 C CA . GLU A 1 193 ? 21.040 -6.609 34.944 1.00 49.94 193 GLU A CA 1
ATOM 1560 C C . GLU A 1 193 ? 21.575 -8.006 35.283 1.00 49.94 193 GLU A C 1
ATOM 1562 O O . GLU A 1 193 ? 20.873 -8.881 35.779 1.00 49.94 193 GLU A O 1
ATOM 1567 N N . THR A 1 194 ? 22.844 -8.268 34.968 1.00 46.97 194 THR A N 1
ATOM 1568 C CA . THR A 1 194 ? 23.591 -9.367 35.612 1.00 46.97 194 THR A CA 1
ATOM 1569 C C . THR A 1 194 ? 25.091 -9.080 35.624 1.00 46.97 194 THR A C 1
ATOM 1571 O O . THR A 1 194 ? 25.903 -9.874 35.168 1.00 46.97 194 THR A O 1
ATOM 1574 N N . HIS A 1 195 ? 25.482 -7.903 36.112 1.00 44.94 195 HIS A N 1
ATOM 1575 C CA . HIS A 1 195 ? 26.841 -7.679 36.607 1.00 44.94 195 HIS A CA 1
ATOM 1576 C C . HIS A 1 195 ? 26.849 -6.419 37.472 1.00 44.94 195 HIS A C 1
ATOM 1578 O O . HIS A 1 195 ? 27.123 -5.341 36.966 1.00 44.94 195 HIS A O 1
ATOM 1584 N N . ASN A 1 196 ? 26.438 -6.546 38.736 1.00 50.25 196 ASN A N 1
ATOM 1585 C CA . ASN A 1 196 ? 26.875 -5.723 39.874 1.00 50.25 196 ASN A CA 1
ATOM 1586 C C . ASN A 1 196 ? 26.154 -6.203 41.146 1.00 50.25 196 ASN A C 1
ATOM 1588 O O . ASN A 1 196 ? 25.388 -5.472 41.755 1.00 50.25 196 ASN A O 1
ATOM 1592 N N . GLU A 1 197 ? 26.402 -7.449 41.543 1.00 48.94 197 GLU A N 1
ATOM 1593 C CA . GLU A 1 197 ? 26.236 -7.869 42.936 1.00 48.94 197 GLU A CA 1
ATOM 1594 C C . GLU A 1 197 ? 27.481 -8.667 43.321 1.00 48.94 197 GLU A C 1
ATOM 1596 O O . GLU A 1 197 ? 27.587 -9.871 43.097 1.00 48.94 197 GLU A O 1
ATOM 1601 N N . ALA A 1 198 ? 28.474 -7.941 43.827 1.00 47.91 198 ALA A N 1
ATOM 1602 C CA . ALA A 1 198 ? 29.488 -8.477 44.714 1.00 47.91 198 ALA A CA 1
ATOM 1603 C C . ALA A 1 198 ? 29.881 -7.368 45.700 1.00 47.91 198 ALA A C 1
ATOM 1605 O O . ALA A 1 198 ? 30.389 -6.325 45.295 1.00 47.91 198 ALA A O 1
ATOM 1606 N N . ASP A 1 199 ? 29.629 -7.671 46.971 1.00 46.81 199 ASP A N 1
ATOM 1607 C CA . ASP A 1 199 ? 30.119 -7.050 48.201 1.00 46.81 199 ASP A CA 1
ATOM 1608 C C . ASP A 1 199 ? 29.621 -5.659 48.612 1.00 46.81 199 ASP A C 1
ATOM 1610 O O . ASP A 1 199 ? 29.946 -4.627 48.029 1.00 46.81 199 ASP A O 1
ATOM 1614 N N . GLY A 1 200 ? 28.913 -5.646 49.746 1.00 41.25 200 GLY A N 1
ATOM 1615 C CA . GLY A 1 200 ? 28.604 -4.434 50.497 1.00 41.25 200 GLY A CA 1
ATOM 1616 C C . GLY A 1 200 ? 27.675 -4.643 51.691 1.00 41.25 200 GLY A C 1
ATOM 1617 O O . GLY A 1 200 ? 26.739 -3.873 51.868 1.00 41.25 200 GLY A O 1
ATOM 1618 N N . ASP A 1 201 ? 27.908 -5.694 52.473 1.00 47.12 201 ASP A N 1
ATOM 1619 C CA . ASP A 1 201 ? 27.265 -5.959 53.763 1.00 47.12 201 ASP A CA 1
ATOM 1620 C C . ASP A 1 201 ? 27.754 -4.931 54.812 1.00 47.12 201 ASP A C 1
ATOM 1622 O O . ASP A 1 201 ? 28.958 -4.830 55.029 1.00 47.12 201 ASP A O 1
ATOM 1626 N N . GLU A 1 202 ? 26.860 -4.137 55.421 1.00 44.03 202 GLU A N 1
ATOM 1627 C CA . GLU A 1 202 ? 26.842 -3.857 56.874 1.00 44.03 202 GLU A CA 1
ATOM 1628 C C . GLU A 1 202 ? 25.794 -2.795 57.302 1.00 44.03 202 GLU A C 1
ATOM 1630 O O . GLU A 1 202 ? 25.790 -1.653 56.847 1.00 44.03 202 GLU A O 1
ATOM 1635 N N . LYS A 1 203 ? 25.040 -3.175 58.349 1.00 42.94 203 LYS A N 1
ATOM 1636 C CA . LYS A 1 203 ? 24.476 -2.365 59.459 1.00 42.94 203 LYS A CA 1
ATOM 1637 C C . LYS A 1 203 ? 23.181 -1.547 59.295 1.00 42.94 203 LYS A C 1
ATOM 1639 O O . LYS A 1 203 ? 23.177 -0.361 59.000 1.00 42.94 203 LYS A O 1
ATOM 1644 N N . SER A 1 204 ? 22.090 -2.182 59.744 1.00 45.69 204 SER A N 1
ATOM 1645 C CA . SER A 1 204 ? 21.390 -1.904 61.024 1.00 45.69 204 SER A CA 1
ATOM 1646 C C . SER A 1 204 ? 21.383 -0.462 61.563 1.00 45.69 204 SER A C 1
ATOM 1648 O O . SER A 1 204 ? 22.406 -0.008 62.070 1.00 45.69 204 SER A O 1
ATOM 1650 N N . SER A 1 205 ? 20.191 0.134 61.704 1.00 39.66 205 SER A N 1
ATOM 1651 C CA . SER A 1 205 ? 19.671 0.559 63.020 1.00 39.66 205 SER A CA 1
ATOM 1652 C C . SER A 1 205 ? 18.190 0.958 62.959 1.00 39.66 205 SER A C 1
ATOM 1654 O O . SER A 1 205 ? 17.736 1.586 62.009 1.00 39.66 205 SER A O 1
ATOM 1656 N N . ASP A 1 206 ? 17.497 0.582 64.030 1.00 41.31 206 ASP A N 1
ATOM 1657 C CA . ASP A 1 206 ? 16.103 0.786 64.423 1.00 41.31 206 ASP A CA 1
ATOM 1658 C C . ASP A 1 206 ? 15.513 2.200 64.274 1.00 41.31 206 ASP A C 1
ATOM 1660 O O . ASP A 1 206 ? 16.211 3.198 64.441 1.00 41.31 206 ASP A O 1
ATOM 1664 N N . GLY A 1 207 ? 14.172 2.254 64.206 1.00 39.47 207 GLY A N 1
ATOM 1665 C CA . GLY A 1 207 ? 13.430 3.105 65.147 1.00 39.47 207 GLY A CA 1
ATOM 1666 C C . GLY A 1 207 ? 12.275 3.964 64.612 1.00 39.47 207 GLY A C 1
ATOM 1667 O O . GLY A 1 207 ? 12.498 4.940 63.912 1.00 39.47 207 GLY A O 1
ATOM 1668 N N . GLN A 1 208 ? 11.080 3.664 65.141 1.00 39.50 208 GLN A N 1
ATOM 1669 C CA . GLN A 1 208 ? 10.020 4.589 65.601 1.00 39.50 208 GLN A CA 1
ATOM 1670 C C . GLN A 1 208 ? 8.827 5.016 64.709 1.00 39.50 208 GLN A C 1
ATOM 1672 O O . GLN A 1 208 ? 8.943 5.751 63.738 1.00 39.50 208 GLN A O 1
ATOM 1677 N N . GLU A 1 209 ? 7.655 4.583 65.210 1.00 36.66 209 GLU A N 1
ATOM 1678 C CA . GLU A 1 209 ? 6.437 5.348 65.568 1.00 36.66 209 GLU A CA 1
ATOM 1679 C C . GLU A 1 209 ? 5.630 6.124 64.498 1.00 36.66 209 GLU A C 1
ATOM 1681 O O . GLU A 1 209 ? 5.964 7.224 64.076 1.00 36.66 209 GLU A O 1
ATOM 1686 N N . LEU A 1 210 ? 4.440 5.579 64.200 1.00 43.56 210 LEU A N 1
ATOM 1687 C CA . LEU A 1 210 ? 3.178 6.308 63.929 1.00 43.56 210 LEU A CA 1
ATOM 1688 C C . LEU A 1 210 ? 2.726 7.071 65.209 1.00 43.56 210 LEU A C 1
ATOM 1690 O O . LEU A 1 210 ? 3.143 6.617 66.278 1.00 43.56 210 LEU A O 1
ATOM 1694 N N . PRO A 1 211 ? 1.804 8.082 65.217 1.00 54.12 211 PRO A N 1
ATOM 1695 C CA . PRO A 1 211 ? 0.585 8.202 64.390 1.00 54.12 211 PRO A CA 1
ATOM 1696 C C . PRO A 1 211 ? 0.180 9.696 64.077 1.00 54.12 211 PRO A C 1
ATOM 1698 O O . PRO A 1 211 ? 1.066 10.460 63.717 1.00 54.12 211 PRO A O 1
ATOM 1701 N N . PRO A 1 212 ? -1.100 10.155 64.104 1.00 56.41 212 PRO A N 1
ATOM 1702 C CA . PRO A 1 212 ? -1.929 10.388 62.914 1.00 56.41 212 PRO A CA 1
ATOM 1703 C C . PRO A 1 212 ? -2.540 11.814 62.800 1.00 56.41 212 PRO A C 1
ATOM 1705 O O . PRO A 1 212 ? -2.502 12.602 63.736 1.00 56.41 212 PRO A O 1
ATOM 1708 N N . THR A 1 213 ? -3.304 12.026 61.720 1.00 43.62 213 THR A N 1
ATOM 1709 C CA . THR A 1 213 ? -4.442 12.972 61.594 1.00 43.62 213 THR A CA 1
ATOM 1710 C C . THR A 1 213 ? -4.119 14.458 61.426 1.00 43.62 213 THR A C 1
ATOM 1712 O O . THR A 1 213 ? -3.710 15.117 62.368 1.00 43.62 213 THR A O 1
ATOM 1715 N N . GLU A 1 214 ? -4.530 15.028 60.292 1.00 44.72 214 GLU A N 1
ATOM 1716 C CA . GLU A 1 214 ? -5.308 16.265 60.348 1.00 44.72 214 GLU A CA 1
ATOM 1717 C C . GLU A 1 214 ? -6.333 16.310 59.212 1.00 44.72 214 GLU A C 1
ATOM 1719 O O . GLU A 1 214 ? -6.047 16.170 58.025 1.00 44.72 214 GLU A O 1
ATOM 1724 N N . SER A 1 215 ? -7.574 16.400 59.660 1.00 50.09 215 SER A N 1
ATOM 1725 C CA . SER A 1 215 ? -8.790 16.716 58.943 1.00 50.09 215 SER A CA 1
ATOM 1726 C C . SER A 1 215 ? -8.780 18.170 58.482 1.00 50.09 215 SER A C 1
ATOM 1728 O O . SER A 1 215 ? -8.683 19.053 59.328 1.00 50.09 215 SER A O 1
ATOM 1730 N N . GLU A 1 216 ? -9.045 18.427 57.202 1.00 50.81 216 GLU A N 1
ATOM 1731 C CA . GLU A 1 216 ? -9.622 19.706 56.785 1.00 50.81 216 GLU A CA 1
ATOM 1732 C C . GLU A 1 216 ? -10.876 19.475 55.943 1.00 50.81 216 GLU A C 1
ATOM 1734 O O . GLU A 1 216 ? -10.855 19.116 54.767 1.00 50.81 216 GLU A O 1
ATOM 1739 N N . SER A 1 217 ? -12.004 19.662 56.624 1.00 50.72 217 SER A N 1
ATOM 1740 C CA . SER A 1 217 ? -13.280 20.031 56.041 1.00 50.72 217 SER A CA 1
ATOM 1741 C C . SER A 1 217 ? -13.254 21.515 55.683 1.00 50.72 217 SER A C 1
ATOM 1743 O O . SER A 1 217 ? -13.039 22.331 56.572 1.00 50.72 217 SER A O 1
ATOM 1745 N N . MET A 1 218 ? -13.541 21.869 54.436 1.00 48.38 218 MET A N 1
ATOM 1746 C CA . MET A 1 218 ? -14.060 23.171 53.983 1.00 48.38 218 MET A CA 1
ATOM 1747 C C . MET A 1 218 ? -14.068 23.109 52.449 1.00 48.38 218 MET A C 1
ATOM 1749 O O . MET A 1 218 ? -13.169 22.536 51.855 1.00 48.38 218 MET A O 1
ATOM 1753 N N . MET A 1 219 ? -15.012 23.635 51.689 1.00 54.09 219 MET A N 1
ATOM 1754 C CA . MET A 1 219 ? -16.229 24.372 51.962 1.00 54.09 219 MET A CA 1
ATOM 1755 C C . MET A 1 219 ? -17.000 24.279 50.640 1.00 54.09 219 MET A C 1
ATOM 1757 O O . MET A 1 219 ? -16.429 24.455 49.564 1.00 54.09 219 MET A O 1
ATOM 1761 N N . THR A 1 220 ? -18.282 23.955 50.707 1.00 49.56 220 THR A N 1
ATOM 1762 C CA . THR A 1 220 ? -19.233 24.300 49.651 1.00 49.56 220 THR A CA 1
ATOM 1763 C C . THR A 1 220 ? -19.170 25.800 49.399 1.00 49.56 220 THR A C 1
ATOM 1765 O O . THR A 1 220 ? -19.286 26.546 50.364 1.00 49.56 220 THR A O 1
ATOM 1768 N N . ASP A 1 221 ? -19.087 26.226 48.140 1.00 51.94 221 ASP A N 1
ATOM 1769 C CA . ASP A 1 221 ? -19.874 27.375 47.704 1.00 51.94 221 ASP A CA 1
ATOM 1770 C C . ASP A 1 221 ? -20.192 27.322 46.208 1.00 51.94 221 ASP A C 1
ATOM 1772 O O . ASP A 1 221 ? -19.346 27.199 45.324 1.00 51.94 221 ASP A O 1
ATOM 1776 N N . SER A 1 222 ? -21.494 27.380 45.979 1.00 53.06 222 SER A N 1
ATOM 1777 C CA . SER A 1 222 ? -22.201 27.632 44.740 1.00 53.06 222 SER A CA 1
ATOM 1778 C C . SER A 1 222 ? -21.957 29.051 44.235 1.00 53.06 222 SER A C 1
ATOM 1780 O O . SER A 1 222 ? -22.179 29.987 44.998 1.00 53.06 222 SER A O 1
ATOM 1782 N N . VAL A 1 223 ? -21.686 29.233 42.939 1.00 58.09 223 VAL A N 1
ATOM 1783 C CA . VAL A 1 223 ? -22.020 30.485 42.240 1.00 58.09 223 VAL A CA 1
ATOM 1784 C C . VAL A 1 223 ? -22.553 30.187 40.834 1.00 58.09 223 VAL A C 1
ATOM 1786 O O . VAL A 1 223 ? -21.912 29.537 40.011 1.00 58.09 223 VAL A O 1
ATOM 1789 N N . LEU A 1 224 ? -23.786 30.655 40.639 1.00 57.62 224 LEU A N 1
ATOM 1790 C CA . LEU A 1 224 ? -24.526 30.876 39.399 1.00 57.62 224 LEU A CA 1
ATOM 1791 C C . LEU A 1 224 ? -23.791 31.809 38.421 1.00 57.62 224 LEU A C 1
ATOM 1793 O O . LEU A 1 224 ? -23.210 32.780 38.875 1.00 57.62 224 LEU A O 1
ATOM 1797 N N . GLU A 1 225 ? -23.993 31.600 37.115 1.00 51.06 225 GLU A N 1
ATOM 1798 C CA . GLU A 1 225 ? -24.357 32.606 36.078 1.00 51.06 225 GLU A CA 1
ATOM 1799 C C . GLU A 1 225 ? -24.150 31.941 34.701 1.00 51.06 225 GLU A C 1
ATOM 1801 O O . GLU A 1 225 ? -23.041 31.577 34.336 1.00 51.06 225 GLU A O 1
ATOM 1806 N N . LYS A 1 226 ? -25.187 31.494 33.976 1.00 56.78 226 LYS A N 1
ATOM 1807 C CA . LYS A 1 226 ? -26.028 32.288 33.057 1.00 56.78 226 LYS A CA 1
ATOM 1808 C C . LYS A 1 226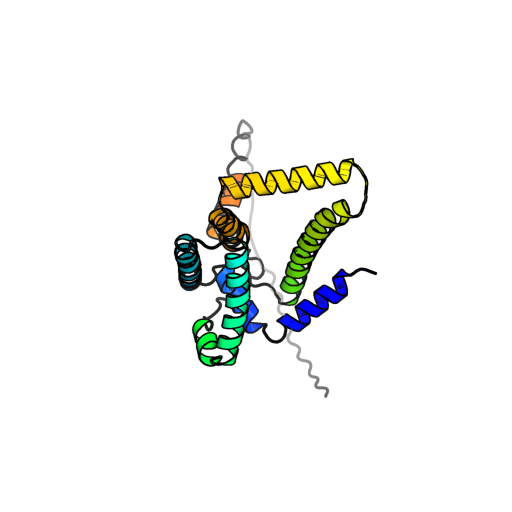 ? -25.291 33.474 32.428 1.00 56.78 226 LYS A C 1
ATOM 1810 O O . LYS A 1 226 ? -25.117 34.474 33.102 1.00 56.78 226 LYS A O 1
ATOM 1815 N N . ASN A 1 227 ? -24.978 33.369 31.137 1.00 54.91 227 ASN A N 1
ATOM 1816 C CA . ASN A 1 227 ? -25.251 34.413 30.147 1.00 54.91 227 ASN A CA 1
ATOM 1817 C C . ASN A 1 227 ? -25.238 33.804 28.733 1.00 54.91 227 ASN A C 1
ATOM 1819 O O . ASN A 1 227 ? -24.283 33.123 28.370 1.00 54.91 227 ASN A O 1
ATOM 1823 N N . ASP A 1 228 ? -26.349 34.072 28.040 1.00 54.03 228 ASP A N 1
ATOM 1824 C CA . ASP A 1 228 ? -26.634 34.087 26.593 1.00 54.03 228 ASP A CA 1
ATOM 1825 C C . ASP A 1 228 ? -26.427 32.840 25.713 1.00 54.03 228 ASP A C 1
ATOM 1827 O O . ASP A 1 228 ? -25.279 32.446 25.412 1.00 54.03 228 ASP A O 1
#

Radius of gyration: 28.51 Å; Cα contacts (8 Å, |Δi|>4): 99; chains: 1; bounding box: 57×52×85 Å